Protein AF-A0A0U2Q3G3-F1 (afdb_monomer_lite)

Structure (mmCIF, N/CA/C/O backbone):
data_AF-A0A0U2Q3G3-F1
#
_entry.id   AF-A0A0U2Q3G3-F1
#
loop_
_atom_site.group_PDB
_atom_site.id
_atom_site.type_symbol
_atom_site.label_atom_id
_atom_site.label_alt_id
_atom_site.label_comp_id
_atom_site.label_asym_id
_atom_site.label_entity_id
_atom_site.label_seq_id
_atom_site.pdbx_PDB_ins_code
_atom_site.Cartn_x
_atom_site.Cartn_y
_atom_site.Cartn_z
_atom_site.occupancy
_atom_site.B_iso_or_equiv
_atom_site.auth_seq_id
_atom_site.auth_comp_id
_atom_site.auth_asym_id
_atom_site.auth_atom_id
_atom_site.pdbx_PDB_model_num
ATOM 1 N N . GLY A 1 1 ? 4.770 -22.170 -17.949 1.00 40.34 1 GLY A N 1
ATOM 2 C CA . GLY A 1 1 ? 4.323 -22.988 -16.812 1.00 40.34 1 GLY A CA 1
ATOM 3 C C . GLY A 1 1 ? 5.330 -22.862 -15.699 1.00 40.34 1 GLY A C 1
ATOM 4 O O . GLY A 1 1 ? 6.383 -23.469 -15.793 1.00 40.34 1 GLY A O 1
ATOM 5 N N . MET A 1 2 ? 5.034 -22.038 -14.699 1.00 31.66 2 MET A N 1
ATOM 6 C CA . MET A 1 2 ? 5.777 -21.981 -13.443 1.00 31.66 2 MET A CA 1
ATOM 7 C C . MET A 1 2 ? 4.810 -21.398 -12.413 1.00 31.66 2 MET A C 1
ATOM 9 O O . MET A 1 2 ? 4.450 -20.229 -12.481 1.00 31.66 2 MET A O 1
ATOM 13 N N . GLN A 1 3 ? 4.262 -22.274 -11.574 1.00 33.31 3 GLN A N 1
ATOM 14 C CA . GLN A 1 3 ? 3.357 -21.920 -10.487 1.00 33.31 3 GLN A CA 1
ATOM 15 C C . GLN A 1 3 ? 4.203 -21.512 -9.280 1.00 33.31 3 GLN A C 1
ATOM 17 O O . GLN A 1 3 ? 5.038 -22.292 -8.828 1.00 33.31 3 GLN A O 1
ATOM 22 N N . THR A 1 4 ? 3.962 -20.325 -8.737 1.00 38.44 4 THR A N 1
ATOM 23 C CA . THR A 1 4 ? 4.418 -19.913 -7.407 1.00 38.44 4 THR A CA 1
ATOM 24 C C . THR A 1 4 ? 3.212 -19.953 -6.458 1.00 38.44 4 THR A C 1
ATOM 26 O O . THR A 1 4 ? 2.265 -19.190 -6.636 1.00 38.44 4 THR A O 1
ATOM 29 N N . PRO A 1 5 ? 3.169 -20.853 -5.459 1.00 41.69 5 PRO A N 1
ATOM 30 C CA . PRO A 1 5 ? 2.089 -20.876 -4.481 1.00 41.69 5 PRO A CA 1
ATOM 31 C C . PRO A 1 5 ? 2.589 -20.316 -3.147 1.00 41.69 5 PRO A C 1
ATOM 33 O O . PRO A 1 5 ? 3.406 -20.950 -2.484 1.00 41.69 5 PRO A O 1
ATOM 36 N N . GLY A 1 6 ? 2.096 -19.154 -2.708 1.00 36.53 6 GLY A N 1
ATOM 37 C CA . GLY A 1 6 ? 2.544 -18.656 -1.405 1.00 36.53 6 GLY A CA 1
ATOM 38 C C . GLY A 1 6 ? 2.050 -17.296 -0.943 1.00 36.53 6 GLY A C 1
ATOM 39 O O . GLY A 1 6 ? 2.856 -16.540 -0.425 1.00 36.53 6 GLY A O 1
ATOM 40 N N . PHE A 1 7 ? 0.761 -16.973 -1.088 1.00 34.59 7 PHE A N 1
ATOM 41 C CA . PHE A 1 7 ? 0.204 -15.834 -0.330 1.00 34.59 7 PHE A CA 1
ATOM 42 C C . PHE A 1 7 ? -1.291 -15.937 0.025 1.00 34.59 7 PHE A C 1
ATOM 44 O O . PHE A 1 7 ? -1.774 -15.222 0.892 1.00 34.59 7 PHE A O 1
ATOM 51 N N . LEU A 1 8 ? -2.033 -16.893 -0.547 1.00 34.19 8 LEU A N 1
ATOM 52 C CA . LEU A 1 8 ? -3.492 -17.007 -0.370 1.00 34.19 8 LEU A CA 1
ATOM 53 C C . LEU A 1 8 ? -3.945 -18.239 0.437 1.00 34.19 8 LEU A C 1
ATOM 55 O O . LEU A 1 8 ? -5.005 -18.804 0.182 1.00 34.19 8 LEU A O 1
ATOM 59 N N . LYS A 1 9 ? -3.155 -18.689 1.423 1.00 34.06 9 LYS A N 1
ATOM 60 C CA . LYS A 1 9 ? -3.524 -19.838 2.283 1.00 34.06 9 LYS A CA 1
ATOM 61 C C . LYS A 1 9 ? -3.657 -19.544 3.776 1.00 34.06 9 LYS A C 1
ATOM 63 O O . LYS A 1 9 ? -3.873 -20.474 4.548 1.00 34.06 9 LYS A O 1
ATOM 68 N N . THR A 1 10 ? -3.656 -18.278 4.185 1.00 34.72 10 THR A N 1
ATOM 69 C CA . THR A 1 10 ? -3.741 -17.914 5.614 1.00 34.72 10 THR A CA 1
ATOM 70 C C . THR A 1 10 ? -5.020 -17.166 5.991 1.00 34.72 10 THR A C 1
ATOM 72 O O . THR A 1 10 ? -5.103 -16.596 7.068 1.00 34.72 10 THR A O 1
ATOM 75 N N . VAL A 1 11 ? -6.063 -17.224 5.154 1.00 36.69 11 VAL A N 1
ATOM 76 C CA . VAL A 1 11 ? -7.408 -16.703 5.480 1.00 36.69 11 VAL A CA 1
ATOM 77 C C . VAL A 1 11 ? -8.470 -17.756 5.138 1.00 36.69 11 VAL A C 1
ATOM 79 O O . VAL A 1 11 ? -9.397 -17.551 4.370 1.00 36.69 11 VAL A O 1
ATOM 82 N N . SER A 1 12 ? -8.299 -18.966 5.670 1.00 33.59 12 SER A N 1
ATOM 83 C CA . SER A 1 12 ? -9.311 -20.036 5.567 1.00 33.59 12 SER A CA 1
ATOM 84 C C . SER A 1 12 ? -9.371 -20.944 6.808 1.00 33.59 12 SER A C 1
ATOM 86 O O . SER A 1 12 ? -10.332 -21.685 6.996 1.00 33.59 12 SER A O 1
ATOM 88 N N . SER A 1 13 ? -8.414 -20.824 7.739 1.00 33.22 13 SER A N 1
ATOM 89 C CA . SER A 1 13 ? -8.340 -21.675 8.938 1.00 33.22 13 SER A CA 1
ATOM 90 C C . SER A 1 13 ? -8.748 -20.991 10.255 1.00 33.22 13 SER A C 1
ATOM 92 O O . SER A 1 13 ? -8.498 -21.539 11.324 1.00 33.22 13 SER A O 1
ATOM 94 N N . SER A 1 14 ? -9.402 -19.824 10.212 1.00 37.91 14 SER A N 1
ATOM 95 C CA . SER A 1 14 ? -9.849 -19.104 11.425 1.00 37.91 14 SER A CA 1
ATOM 96 C C . SER A 1 14 ? -11.371 -19.158 11.666 1.00 37.91 14 SER A C 1
ATOM 98 O O . SER A 1 14 ? -11.850 -18.899 12.763 1.00 37.91 14 SER A O 1
ATOM 100 N N . LYS A 1 15 ? -12.175 -19.623 10.698 1.00 37.84 15 LYS A N 1
ATOM 101 C CA . LYS A 1 15 ? -13.647 -19.697 10.847 1.00 37.84 15 LYS A CA 1
ATOM 102 C C . LYS A 1 15 ? -14.180 -21.006 11.452 1.00 37.84 15 LYS A C 1
ATOM 104 O O . LYS A 1 15 ? -15.381 -21.251 11.416 1.00 37.84 15 LYS A O 1
ATOM 109 N N . ARG A 1 16 ? -13.317 -21.866 12.014 1.00 34.81 16 ARG A N 1
ATOM 110 C CA . ARG A 1 16 ? -13.733 -23.174 12.572 1.00 34.81 16 ARG A CA 1
ATOM 111 C C . ARG A 1 16 ? -13.243 -23.480 13.992 1.00 34.81 16 ARG A C 1
ATOM 113 O O . ARG A 1 16 ? -13.483 -24.578 14.481 1.00 34.81 16 ARG A O 1
ATOM 120 N N . CYS A 1 17 ? -12.631 -22.510 14.675 1.00 34.44 17 CYS A N 1
ATOM 121 C CA . CYS A 1 17 ? -12.206 -22.640 16.075 1.00 34.44 17 CYS A CA 1
ATOM 122 C C . CYS A 1 17 ? -12.762 -21.509 16.959 1.00 34.44 17 CYS A C 1
ATOM 124 O O . CYS A 1 17 ? -12.068 -20.967 17.809 1.00 34.44 17 CYS A O 1
ATOM 126 N N . LEU A 1 18 ? -14.024 -21.126 16.745 1.00 34.03 18 LEU A N 1
ATOM 127 C CA . LEU A 1 18 ? -14.713 -20.136 17.584 1.00 34.03 18 LEU A CA 1
ATOM 128 C C . LEU A 1 18 ? -16.191 -20.490 17.817 1.00 34.03 18 LEU A C 1
ATOM 130 O O . LEU A 1 18 ? -17.071 -19.642 17.818 1.00 34.03 18 LEU A O 1
ATOM 134 N N . SER A 1 19 ? -16.467 -21.775 18.052 1.00 36.75 19 SER A N 1
ATOM 135 C CA . SER A 1 19 ? -17.759 -22.248 18.582 1.00 36.75 19 SER A CA 1
ATOM 136 C C . SER A 1 19 ? -17.622 -23.060 19.876 1.00 36.75 19 SER A C 1
ATOM 138 O O . SER A 1 19 ? -18.522 -23.806 20.253 1.00 36.75 19 SER A O 1
ATOM 140 N N . ARG A 1 20 ? -16.503 -22.915 20.603 1.00 37.19 20 ARG A N 1
ATOM 141 C CA . ARG A 1 20 ? -16.260 -23.649 21.860 1.00 37.19 20 ARG A CA 1
ATOM 142 C C . ARG A 1 20 ? -15.689 -22.821 23.009 1.00 37.19 20 ARG A C 1
ATOM 144 O O . ARG A 1 20 ? -15.071 -23.371 23.912 1.00 37.19 20 ARG A O 1
ATOM 151 N N . PHE A 1 21 ? -15.968 -21.521 23.031 1.00 33.38 21 PHE A N 1
ATOM 152 C CA . PHE A 1 21 ? -15.704 -20.681 24.202 1.00 33.38 21 PHE A CA 1
ATOM 153 C C . PHE A 1 21 ? -17.014 -20.280 24.887 1.00 33.38 21 PHE A C 1
ATOM 155 O O . PHE A 1 21 ? -17.389 -19.117 24.985 1.00 33.38 21 PHE A O 1
ATOM 162 N N . VAL A 1 22 ? -17.738 -21.298 25.352 1.00 37.88 22 VAL A N 1
ATOM 163 C CA . VAL A 1 22 ? -18.818 -21.135 26.323 1.00 37.88 22 VAL A CA 1
ATOM 164 C C . VAL A 1 22 ? -18.176 -21.146 27.711 1.00 37.88 22 VAL A C 1
ATOM 166 O O . VAL A 1 22 ? -17.668 -22.167 28.159 1.00 37.88 22 VAL A O 1
ATOM 169 N N . ARG A 1 23 ? -18.238 -19.981 28.364 1.00 39.97 23 ARG A N 1
ATOM 170 C CA . ARG A 1 23 ? -18.149 -19.749 29.816 1.00 39.97 23 ARG A CA 1
ATOM 171 C C . ARG A 1 23 ? -16.830 -20.108 30.512 1.00 39.97 23 ARG A C 1
ATOM 173 O O . ARG A 1 23 ? -16.719 -21.078 31.250 1.00 39.97 23 ARG A O 1
ATOM 180 N N . LYS A 1 24 ? -15.897 -19.153 30.479 1.00 41.50 24 LYS A N 1
ATOM 181 C CA . LYS A 1 24 ? -14.867 -18.957 31.521 1.00 41.50 24 LYS A CA 1
ATOM 182 C C . LYS A 1 24 ? -15.438 -18.230 32.763 1.00 41.50 24 LYS A C 1
ATOM 184 O O . LYS A 1 24 ? -14.741 -17.445 33.392 1.00 41.50 24 LYS A O 1
ATOM 189 N N . ALA A 1 25 ? -16.715 -18.468 33.079 1.00 42.06 25 ALA A N 1
ATOM 190 C CA . ALA A 1 25 ? -17.425 -17.877 34.218 1.00 42.06 25 ALA A CA 1
ATOM 191 C C . ALA A 1 25 ? -17.633 -18.868 35.384 1.00 42.06 25 ALA A C 1
ATOM 193 O O . ALA A 1 25 ? -17.932 -18.440 36.491 1.00 42.06 25 ALA A O 1
ATOM 194 N N . ASP A 1 26 ? -17.379 -20.167 35.193 1.00 52.47 26 ASP A N 1
ATOM 195 C CA . ASP A 1 26 ? -17.755 -21.194 36.181 1.00 52.47 26 ASP A CA 1
ATOM 196 C C . ASP A 1 26 ? -16.599 -21.725 37.055 1.00 52.47 26 ASP A C 1
ATOM 198 O O . ASP A 1 26 ? -16.801 -22.623 37.868 1.00 52.47 26 ASP A O 1
ATOM 202 N N . LEU A 1 27 ? -15.384 -21.165 36.965 1.00 43.16 27 LEU A N 1
ATOM 203 C CA . LEU A 1 27 ? -14.246 -21.626 37.787 1.00 43.16 27 LEU A CA 1
ATOM 204 C C . LEU A 1 27 ? -14.015 -20.791 39.061 1.00 43.16 27 LEU A C 1
ATOM 206 O O . LEU A 1 27 ? -13.421 -21.277 40.019 1.00 43.16 27 LEU A O 1
ATOM 210 N N . ILE A 1 28 ? -14.538 -19.563 39.119 1.00 42.31 28 ILE A N 1
ATOM 211 C CA . ILE A 1 28 ? -14.466 -18.713 40.323 1.00 42.31 28 ILE A CA 1
ATOM 212 C C . ILE A 1 28 ? -15.633 -19.030 41.276 1.00 42.31 28 ILE A C 1
ATOM 214 O O . ILE A 1 28 ? -15.451 -19.057 42.492 1.00 42.31 28 ILE A O 1
ATOM 218 N N . GLN A 1 29 ? -16.798 -19.409 40.740 1.00 43.19 29 GLN A N 1
ATOM 219 C CA . GLN A 1 29 ? -17.971 -19.787 41.539 1.00 43.19 29 GLN A CA 1
ATOM 220 C C . GLN A 1 29 ? -17.860 -21.187 42.175 1.00 43.19 29 GLN A C 1
ATOM 222 O O . GLN A 1 29 ? -18.446 -21.433 43.228 1.00 43.19 29 GLN A O 1
ATOM 227 N N . PHE A 1 30 ? -17.046 -22.084 41.609 1.00 43.88 30 PHE A N 1
ATOM 228 C CA . PHE A 1 30 ? -16.802 -23.417 42.174 1.00 43.88 30 PHE A CA 1
ATOM 229 C C . PHE A 1 30 ? -15.804 -23.398 43.351 1.00 43.88 30 PHE A C 1
ATOM 231 O O . PHE A 1 30 ? -15.949 -24.165 44.303 1.00 43.88 30 PHE A O 1
ATOM 238 N N . LEU A 1 31 ? -14.839 -22.471 43.358 1.00 41.31 31 LEU A N 1
ATOM 239 C CA . LEU A 1 31 ? -13.843 -22.359 44.436 1.00 41.31 31 LEU A CA 1
ATOM 240 C C . LEU A 1 31 ? -14.365 -21.630 45.687 1.00 41.31 31 LEU A C 1
ATOM 242 O O . LEU A 1 31 ? -13.893 -21.903 46.789 1.00 41.31 31 LEU A O 1
ATOM 246 N N . GLN A 1 32 ? -15.397 -20.789 45.562 1.00 43.28 32 GLN A N 1
ATOM 247 C CA . GLN A 1 32 ? -16.074 -20.190 46.722 1.00 43.28 32 GLN A CA 1
ATOM 248 C C . GLN A 1 32 ? -16.952 -21.186 47.497 1.00 43.28 32 GLN A C 1
ATOM 250 O O . GLN A 1 32 ? -17.163 -21.003 48.695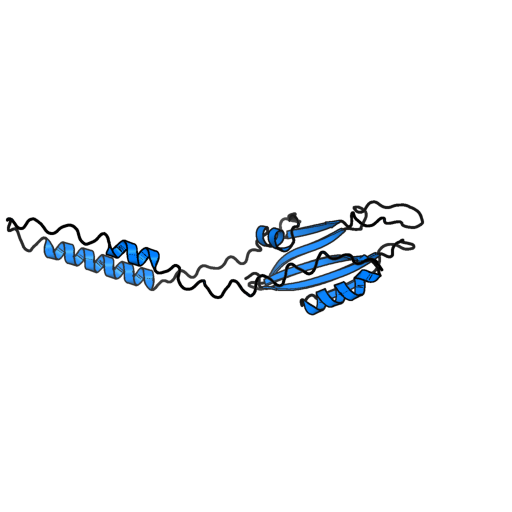 1.00 43.28 32 GLN A O 1
ATOM 255 N N . HIS A 1 33 ? -17.415 -22.271 46.866 1.00 39.00 33 HIS A N 1
ATOM 256 C CA . HIS A 1 33 ? -18.281 -23.250 47.530 1.00 39.00 33 HIS A CA 1
ATOM 257 C C . HIS A 1 33 ? -17.522 -24.345 48.299 1.00 39.00 33 HIS A C 1
ATOM 259 O O . HIS A 1 33 ? -18.072 -24.933 49.232 1.00 39.00 33 HIS A O 1
ATOM 265 N N . VAL A 1 34 ? -16.248 -24.583 47.972 1.00 43.41 34 VAL A N 1
ATOM 266 C CA . VAL A 1 34 ? -15.427 -25.639 48.595 1.00 43.41 34 VAL A CA 1
ATOM 267 C C . VAL A 1 34 ? -14.766 -25.183 49.908 1.00 43.41 34 VAL A C 1
ATOM 269 O O . VAL A 1 34 ? -14.483 -26.017 50.763 1.00 43.41 34 VAL A O 1
ATOM 272 N N . PHE A 1 35 ? -14.615 -23.875 50.156 1.00 37.19 35 PHE A N 1
ATOM 273 C CA . PHE A 1 35 ? -13.919 -23.363 51.353 1.00 37.19 35 PHE A CA 1
ATOM 274 C C . PHE A 1 35 ? -14.822 -22.972 52.543 1.00 37.19 35 PHE A C 1
ATOM 276 O O . PHE A 1 35 ? -14.330 -22.479 53.555 1.00 37.19 35 PHE A O 1
ATOM 283 N N . GLN A 1 36 ? -16.138 -23.208 52.471 1.00 38.88 36 GLN A N 1
ATOM 284 C CA . GLN A 1 36 ? -17.098 -22.777 53.507 1.00 38.88 36 GLN A CA 1
ATOM 285 C C . GLN A 1 36 ? -17.686 -23.901 54.382 1.00 38.88 36 GLN A C 1
ATOM 287 O O . GLN A 1 36 ? -18.666 -23.681 55.094 1.00 38.88 36 GLN A O 1
ATOM 292 N N . ARG A 1 37 ? -17.105 -25.109 54.381 1.00 41.28 37 ARG A N 1
ATOM 293 C CA . ARG A 1 37 ? -17.660 -26.269 55.115 1.00 41.28 37 ARG A CA 1
ATOM 294 C C . ARG A 1 37 ? -16.783 -26.891 56.205 1.00 41.28 37 ARG A C 1
ATOM 296 O O . ARG A 1 37 ? -17.044 -28.016 56.615 1.00 41.28 37 ARG A O 1
ATOM 303 N N . SER A 1 38 ? -15.836 -26.156 56.776 1.00 43.47 38 SER A N 1
ATOM 304 C CA . SER A 1 38 ? -15.048 -26.650 57.915 1.00 43.47 38 SER A CA 1
ATOM 305 C C . SER A 1 38 ? -14.958 -25.629 59.046 1.00 43.47 38 SER A C 1
ATOM 307 O O . SER A 1 38 ? -13.950 -24.950 59.191 1.00 43.47 38 SER A O 1
ATOM 309 N N . ALA A 1 39 ? -16.023 -25.534 59.847 1.00 39.19 39 ALA A N 1
ATOM 310 C CA . ALA A 1 39 ? -15.962 -25.111 61.253 1.00 39.19 39 ALA A CA 1
ATOM 311 C C . ALA A 1 39 ? -17.326 -25.335 61.939 1.00 39.19 39 ALA A C 1
ATOM 313 O O . ALA A 1 39 ? -18.054 -24.399 62.260 1.00 39.19 39 A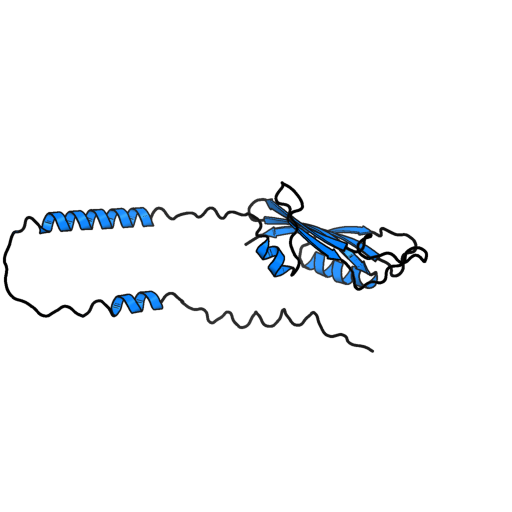LA A O 1
ATOM 314 N N . ARG A 1 40 ? -17.697 -26.600 62.164 1.00 40.50 40 ARG A N 1
ATOM 315 C CA . ARG A 1 40 ? -18.672 -26.974 63.201 1.00 40.50 40 ARG A CA 1
ATOM 316 C C . ARG A 1 40 ? -18.072 -28.076 64.056 1.00 40.50 40 ARG A C 1
ATOM 318 O O . ARG A 1 40 ? -18.258 -29.248 63.763 1.00 40.50 40 ARG A O 1
ATOM 325 N N . ALA A 1 41 ? -17.367 -27.671 65.101 1.00 34.59 41 ALA A N 1
ATOM 326 C CA . ALA A 1 41 ? -17.172 -28.460 66.310 1.00 34.59 41 ALA A CA 1
ATOM 327 C C . ALA A 1 41 ? -16.611 -27.541 67.400 1.00 34.59 41 ALA A C 1
ATOM 329 O O . ALA A 1 41 ? -15.402 -27.440 67.538 1.00 34.59 41 ALA A O 1
ATOM 330 N N . LEU A 1 42 ? -17.488 -26.825 68.110 1.00 33.38 42 LEU A N 1
ATOM 331 C CA . LEU A 1 42 ? -17.441 -26.703 69.573 1.00 33.38 42 LEU A CA 1
ATOM 332 C C . LEU A 1 42 ? -18.634 -25.858 70.037 1.00 33.38 42 LEU A C 1
ATOM 334 O O . LEU A 1 42 ? -18.609 -24.631 70.035 1.00 33.38 42 LEU A O 1
ATOM 338 N N . VAL A 1 43 ? -19.711 -26.537 70.420 1.00 42.78 43 VAL A N 1
ATOM 339 C CA . VAL A 1 43 ? -20.687 -25.970 71.348 1.00 42.78 43 VAL A CA 1
ATOM 340 C C . VAL A 1 43 ? -20.084 -26.162 72.730 1.00 42.78 43 VAL A C 1
ATOM 342 O O . VAL A 1 43 ? -20.023 -27.290 73.197 1.00 42.78 43 VAL A O 1
ATOM 345 N N . HIS A 1 44 ? -19.632 -25.086 73.366 1.00 36.47 44 HIS A N 1
ATOM 346 C CA . HIS A 1 44 ? -19.634 -24.973 74.822 1.00 36.47 44 HIS A CA 1
ATOM 347 C C . HIS A 1 44 ? -19.550 -23.497 75.218 1.00 36.47 44 HIS A C 1
ATOM 349 O O . HIS A 1 44 ? -18.604 -22.814 74.853 1.00 36.47 44 HIS A O 1
ATOM 355 N N . LEU A 1 45 ? -20.585 -23.064 75.949 1.00 45.91 45 LEU A N 1
ATOM 356 C CA . LEU A 1 45 ? -20.671 -21.909 76.848 1.00 45.91 45 LEU A CA 1
ATOM 357 C C . LEU A 1 45 ? -20.006 -20.587 76.421 1.00 45.91 45 LEU A C 1
ATOM 359 O O . LEU A 1 45 ? -18.792 -20.469 76.392 1.00 45.91 45 LEU A O 1
ATOM 363 N N . VAL A 1 46 ? -20.825 -19.538 76.307 1.00 40.66 46 VAL A N 1
ATOM 364 C CA . VAL A 1 46 ? -20.798 -18.356 77.196 1.00 40.66 46 VAL A CA 1
ATOM 365 C C . VAL A 1 46 ? -21.916 -17.407 76.729 1.00 40.66 46 VAL A C 1
ATOM 367 O O . VAL A 1 46 ? -21.930 -16.922 75.601 1.00 40.66 46 VAL A O 1
ATOM 370 N N . ARG A 1 47 ? -22.909 -17.194 77.603 1.00 49.53 47 ARG A N 1
ATOM 371 C CA . ARG A 1 47 ? -23.839 -16.046 77.563 1.00 49.53 47 ARG A CA 1
ATOM 372 C C . ARG A 1 47 ? -23.027 -14.761 77.398 1.00 49.53 47 ARG A C 1
ATOM 374 O O . ARG A 1 47 ? -22.019 -14.688 78.077 1.00 49.53 47 ARG A O 1
ATOM 381 N N . LEU A 1 48 ? -23.502 -13.757 76.646 1.00 43.06 48 LEU A N 1
ATOM 382 C CA . LEU A 1 48 ? -23.413 -12.320 76.993 1.00 43.06 48 LEU A CA 1
ATOM 383 C C . LEU A 1 48 ? -24.090 -11.422 75.918 1.00 43.06 48 LEU A C 1
ATOM 385 O O . LEU A 1 48 ? -23.718 -11.436 74.752 1.00 43.06 48 LEU A O 1
ATOM 389 N N . THR A 1 49 ? -25.105 -10.692 76.401 1.00 43.12 49 THR A N 1
ATOM 390 C CA . THR A 1 49 ? -25.706 -9.384 76.028 1.00 43.12 49 THR A CA 1
ATOM 391 C C . THR A 1 49 ? -26.217 -9.038 74.596 1.00 43.12 49 THR A C 1
ATOM 393 O O . THR A 1 49 ? -25.512 -9.197 73.603 1.00 43.12 49 THR A O 1
ATOM 396 N N . PRO A 1 50 ? -27.438 -8.449 74.479 1.00 52.50 50 PRO A N 1
ATOM 397 C CA . PRO A 1 50 ? -28.082 -8.071 73.204 1.00 52.50 50 PRO A CA 1
ATOM 398 C C . PRO A 1 50 ? -27.543 -6.787 72.528 1.00 52.50 50 PRO A C 1
ATOM 400 O O . PRO A 1 50 ? -27.841 -6.544 71.360 1.00 52.50 50 PRO A O 1
ATOM 403 N N . GLU A 1 51 ? -26.712 -5.989 73.202 1.00 51.09 51 GLU A N 1
ATOM 404 C CA . GLU A 1 51 ? -26.171 -4.706 72.699 1.00 51.09 51 GLU A CA 1
ATOM 405 C C . GLU A 1 51 ? -25.218 -4.860 71.488 1.00 51.09 51 GLU A C 1
ATOM 407 O O . GLU A 1 51 ? -25.169 -4.016 70.594 1.00 51.09 51 GLU A O 1
ATOM 412 N N . ILE A 1 52 ? -24.486 -5.976 71.393 1.00 54.78 52 ILE A N 1
ATOM 413 C CA . ILE A 1 52 ? -23.468 -6.201 70.344 1.00 54.78 52 ILE A CA 1
ATOM 414 C C . ILE A 1 52 ? -24.110 -6.592 68.996 1.00 54.78 52 ILE A C 1
ATOM 416 O O . ILE A 1 52 ? -23.515 -6.406 67.928 1.00 54.78 52 ILE A O 1
ATOM 420 N N . PHE A 1 53 ? -25.336 -7.125 69.021 1.00 53.84 53 PHE A N 1
ATOM 421 C CA . PHE A 1 53 ? -26.034 -7.618 67.830 1.00 53.84 53 PHE A CA 1
ATOM 422 C C . PHE A 1 53 ? -26.553 -6.469 66.948 1.00 53.84 53 PHE A C 1
ATOM 424 O O . PHE A 1 53 ? -26.404 -6.515 65.726 1.00 53.84 53 PHE A O 1
ATOM 431 N N . MET A 1 54 ? -27.061 -5.397 67.565 1.00 57.97 54 MET A N 1
ATOM 432 C CA . MET A 1 54 ? -27.562 -4.196 66.880 1.00 57.97 54 MET A CA 1
ATOM 433 C C . MET A 1 54 ? -26.465 -3.458 66.093 1.00 57.97 54 MET A C 1
ATOM 435 O O . MET A 1 54 ? -26.652 -3.149 64.918 1.00 57.97 54 MET A O 1
ATOM 439 N N . LEU A 1 55 ? -25.283 -3.246 66.685 1.00 56.38 55 LEU A N 1
ATOM 440 C CA . LEU A 1 55 ? -24.156 -2.580 66.011 1.00 56.38 55 LEU A CA 1
ATOM 441 C C . LEU A 1 55 ? -23.615 -3.380 64.818 1.00 56.38 55 LEU A C 1
ATOM 443 O O . LEU A 1 55 ? -23.231 -2.801 63.800 1.00 56.38 55 LEU A O 1
ATOM 447 N N . LYS A 1 56 ? -23.605 -4.716 64.907 1.00 50.34 56 LYS A N 1
ATOM 448 C CA . LYS A 1 56 ? -23.227 -5.574 63.775 1.00 50.34 56 LYS A CA 1
ATOM 449 C C . LYS A 1 56 ? -24.279 -5.539 62.669 1.00 50.34 56 LYS A C 1
ATOM 451 O O . LYS A 1 56 ? -23.890 -5.436 61.508 1.00 50.34 56 LYS A O 1
ATOM 456 N N . ALA A 1 57 ? -25.568 -5.572 63.004 1.00 59.66 57 ALA A N 1
ATOM 457 C CA . ALA A 1 57 ? -26.654 -5.485 62.028 1.00 59.66 57 ALA A CA 1
ATOM 458 C C . ALA A 1 57 ? -26.663 -4.134 61.287 1.00 59.66 57 ALA A C 1
ATOM 460 O O . ALA A 1 57 ? -26.767 -4.109 60.061 1.00 59.66 57 ALA A O 1
ATOM 461 N N . LEU A 1 58 ? -26.431 -3.024 61.999 1.00 59.09 58 LEU A N 1
ATOM 462 C CA . LEU A 1 58 ? -26.333 -1.682 61.414 1.00 59.09 58 LEU A CA 1
ATOM 463 C C . LEU A 1 58 ? -25.127 -1.552 60.464 1.00 59.09 58 LEU A C 1
ATOM 465 O O . LEU A 1 58 ? -25.245 -0.995 59.373 1.00 59.09 58 LEU A O 1
ATOM 469 N N . ARG A 1 59 ? -23.978 -2.140 60.831 1.00 60.84 59 ARG A N 1
ATOM 470 C CA . ARG A 1 59 ? -22.757 -2.131 60.005 1.00 60.84 59 ARG A CA 1
ATOM 471 C C . ARG A 1 59 ? -22.890 -2.978 58.735 1.00 60.84 59 ARG A C 1
ATOM 473 O O . ARG A 1 59 ? -22.347 -2.601 57.701 1.00 60.84 59 ARG A O 1
ATOM 480 N N . HIS A 1 60 ? -23.627 -4.089 58.795 1.00 60.03 60 HIS A N 1
ATOM 481 C CA . HIS A 1 60 ? -23.928 -4.908 57.616 1.00 60.03 60 HIS A CA 1
ATOM 482 C C . HIS A 1 60 ? -24.963 -4.234 56.712 1.00 60.03 60 HIS A C 1
ATOM 484 O O . HIS A 1 60 ? -24.785 -4.228 55.498 1.00 60.03 60 HIS A O 1
ATOM 490 N N . SER A 1 61 ? -25.993 -3.602 57.284 1.00 62.94 61 SER A N 1
ATOM 491 C CA . SER A 1 61 ? -26.997 -2.869 56.506 1.00 62.94 61 SER A CA 1
ATOM 492 C C . SER A 1 61 ? -26.385 -1.687 55.751 1.00 62.94 61 SER A C 1
ATOM 494 O O . SER A 1 61 ? -26.709 -1.484 54.587 1.00 62.94 61 SER A O 1
ATOM 496 N N . LEU A 1 62 ? -25.466 -0.939 56.373 1.00 65.94 62 LEU A N 1
ATOM 497 C CA . LEU A 1 62 ? -24.763 0.163 55.711 1.00 65.94 62 LEU A CA 1
ATOM 498 C C . LEU A 1 62 ? -23.850 -0.340 54.578 1.00 65.94 62 LEU A C 1
ATOM 500 O O . LEU A 1 62 ? -23.823 0.247 53.499 1.00 65.94 62 LEU A O 1
ATOM 504 N N . ALA A 1 63 ? -23.143 -1.452 54.798 1.00 64.81 63 ALA A N 1
ATOM 505 C CA . ALA A 1 63 ? -22.263 -2.050 53.795 1.00 64.81 63 ALA A CA 1
ATOM 506 C C . ALA A 1 63 ? -23.030 -2.577 52.567 1.00 64.81 63 ALA A C 1
ATOM 508 O O . ALA A 1 63 ? -22.576 -2.396 51.437 1.00 64.81 63 ALA A O 1
ATOM 509 N N . VAL A 1 64 ? -24.207 -3.179 52.771 1.00 67.19 64 VAL A N 1
ATOM 510 C CA . VAL A 1 64 ? -25.075 -3.653 51.680 1.00 67.19 64 VAL A CA 1
ATOM 511 C C . VAL A 1 64 ? -25.623 -2.479 50.865 1.00 67.19 64 VAL A C 1
ATOM 513 O O . VAL A 1 64 ? -25.579 -2.521 49.638 1.00 67.19 64 VAL A O 1
ATOM 516 N N . SER A 1 65 ? -26.057 -1.398 51.519 1.00 64.50 65 SER A N 1
ATOM 517 C CA . SER A 1 65 ? -26.544 -0.200 50.823 1.00 64.50 65 SER A CA 1
ATOM 518 C C . SER A 1 65 ? -25.458 0.472 49.973 1.00 64.50 65 SER A C 1
ATOM 520 O O . SER A 1 65 ? -25.729 0.871 48.843 1.00 64.50 65 SER A O 1
ATOM 522 N N . ILE A 1 66 ? -24.215 0.545 50.464 1.00 67.25 66 ILE A N 1
ATOM 523 C CA . ILE A 1 66 ? -23.077 1.097 49.705 1.00 67.25 66 ILE A CA 1
ATOM 524 C C . ILE A 1 66 ? -22.757 0.231 48.474 1.00 67.25 66 ILE A C 1
ATOM 526 O O . ILE A 1 66 ? -22.507 0.766 47.394 1.00 67.25 66 ILE A O 1
ATOM 530 N N . ALA A 1 67 ? -22.814 -1.098 48.604 1.00 65.12 67 ALA A N 1
ATOM 531 C CA . ALA A 1 67 ? -22.570 -2.011 47.487 1.00 65.12 67 ALA A CA 1
ATOM 532 C C . ALA A 1 67 ? -23.634 -1.893 46.378 1.00 65.12 67 ALA A C 1
ATOM 534 O O . ALA A 1 67 ? -23.297 -1.956 45.197 1.00 65.12 67 ALA A O 1
ATOM 535 N N . ILE A 1 68 ? -24.903 -1.668 46.740 1.00 64.75 68 ILE A N 1
ATOM 536 C CA . ILE A 1 68 ? -26.001 -1.477 45.778 1.00 64.75 68 ILE A CA 1
ATOM 537 C C . ILE A 1 68 ? -25.835 -0.159 45.006 1.00 64.75 68 ILE A C 1
ATOM 539 O O . ILE A 1 68 ? -26.006 -0.140 43.788 1.00 64.75 68 ILE A O 1
ATOM 543 N N . VAL A 1 69 ? -25.432 0.924 45.679 1.00 65.50 69 VAL A N 1
ATOM 544 C CA . VAL A 1 69 ? -25.168 2.218 45.022 1.00 65.50 69 VAL A CA 1
ATOM 545 C C . VAL A 1 69 ? -23.983 2.114 44.053 1.00 65.50 69 VAL A C 1
ATOM 547 O O . VAL A 1 69 ? -24.077 2.588 42.926 1.00 65.50 69 VAL A O 1
ATOM 550 N N . MET A 1 70 ? -22.909 1.413 44.426 1.00 61.66 70 MET A N 1
ATOM 551 C CA . MET A 1 70 ? -21.741 1.195 43.554 1.00 61.66 70 MET A CA 1
ATOM 552 C C . MET A 1 70 ? -22.058 0.352 42.306 1.00 61.66 70 MET A C 1
ATOM 554 O O . MET A 1 70 ? -21.395 0.500 41.287 1.00 61.66 70 MET A O 1
ATOM 558 N N . CYS A 1 71 ? -23.073 -0.514 42.363 1.00 57.91 71 CYS A N 1
ATOM 559 C CA . CYS A 1 71 ? -23.513 -1.315 41.216 1.00 57.91 71 CYS A CA 1
ATOM 560 C C . CYS A 1 71 ? -24.436 -0.529 40.263 1.00 57.91 71 CYS A C 1
ATOM 562 O O . CYS A 1 71 ? -24.467 -0.808 39.068 1.00 57.91 71 CYS A O 1
ATOM 564 N N . ALA A 1 72 ? -25.170 0.465 40.780 1.00 59.28 72 ALA A N 1
ATOM 565 C CA . ALA A 1 72 ? -26.068 1.314 39.992 1.00 59.28 72 ALA A CA 1
ATOM 566 C C . ALA A 1 72 ? -25.329 2.412 39.205 1.00 59.28 72 ALA A C 1
ATOM 568 O O . ALA A 1 72 ? -25.797 2.836 38.150 1.00 59.28 72 ALA A O 1
ATOM 569 N N . PHE A 1 73 ? -24.154 2.838 39.675 1.00 59.00 73 PHE A N 1
ATOM 570 C CA . PHE A 1 73 ? -23.245 3.698 38.918 1.00 59.00 73 PHE A CA 1
ATOM 571 C C . PHE A 1 73 ? -22.299 2.835 38.082 1.00 59.00 73 PHE A C 1
ATOM 573 O O . PHE A 1 73 ? -21.116 2.689 38.387 1.00 59.00 73 PHE A O 1
ATOM 580 N N . GLY A 1 74 ? -22.839 2.230 37.022 1.00 55.88 74 GLY A N 1
ATOM 581 C CA . GLY A 1 74 ? -22.027 1.573 36.007 1.00 55.88 74 GLY A CA 1
ATOM 582 C C . GLY A 1 74 ? -20.966 2.543 35.486 1.00 55.88 74 GLY A C 1
ATOM 583 O O . GLY A 1 74 ? -21.293 3.602 34.952 1.00 55.88 74 GLY A O 1
ATOM 584 N N . PHE A 1 75 ? -19.692 2.191 35.660 1.00 52.81 75 PHE A N 1
ATOM 585 C CA . PHE A 1 75 ? -18.581 2.870 35.004 1.00 52.81 75 PHE A CA 1
ATOM 586 C C . PHE A 1 75 ? -18.799 2.773 33.488 1.00 52.81 75 PHE A C 1
ATOM 588 O O . PHE A 1 75 ? -18.535 1.734 32.888 1.00 52.81 75 PHE A O 1
ATOM 595 N N . SER A 1 76 ? -19.279 3.845 32.853 1.00 51.56 76 SER A N 1
ATOM 596 C CA . SER A 1 76 ? -19.047 4.020 31.421 1.00 51.56 76 SER A CA 1
ATOM 597 C C . SER A 1 76 ? -17.556 4.273 31.258 1.00 51.56 76 SER A C 1
ATOM 599 O O . SER A 1 76 ? -17.073 5.369 31.540 1.00 51.56 76 SER A O 1
ATOM 601 N N . SER A 1 77 ? -16.805 3.250 30.856 1.00 56.12 77 SER A N 1
ATOM 602 C CA . SER A 1 77 ? -15.466 3.473 30.329 1.00 56.12 77 SER A CA 1
ATOM 603 C C . SER A 1 77 ? -15.628 4.304 29.062 1.00 56.12 77 SER A C 1
ATOM 605 O O . SER A 1 77 ? -16.147 3.806 28.064 1.00 56.12 77 SER A O 1
ATOM 607 N N . ALA A 1 78 ? -15.224 5.573 29.103 1.00 52.59 78 ALA A N 1
ATOM 608 C CA . ALA A 1 78 ? -14.958 6.312 27.882 1.00 52.59 78 ALA A CA 1
ATOM 609 C C . ALA A 1 78 ? -13.885 5.516 27.130 1.00 52.59 78 ALA A C 1
ATOM 611 O O . ALA A 1 78 ? -12.748 5.429 27.591 1.00 52.59 78 ALA A O 1
ATOM 612 N N . GLN A 1 79 ? -14.276 4.838 26.051 1.00 52.28 79 GLN A N 1
ATOM 613 C CA . GLN A 1 79 ? -13.332 4.147 25.189 1.00 52.28 79 GLN A CA 1
ATOM 614 C C . GLN A 1 79 ? -12.459 5.240 24.569 1.00 52.28 79 GLN A C 1
ATOM 616 O O . GLN A 1 79 ? -12.957 6.109 23.849 1.00 52.28 79 GLN A O 1
ATOM 621 N N . ASP A 1 80 ? -11.182 5.280 24.943 1.00 55.75 80 ASP A N 1
ATOM 622 C CA . ASP A 1 80 ? -10.235 6.162 24.280 1.00 55.75 80 ASP A CA 1
ATOM 623 C C . ASP A 1 80 ? -10.064 5.638 22.854 1.00 55.75 80 ASP A C 1
ATOM 625 O O . ASP A 1 80 ? -9.371 4.653 22.623 1.00 55.75 80 ASP A O 1
ATOM 629 N N . ASN A 1 81 ? -10.761 6.264 21.904 1.00 61.28 81 ASN A N 1
ATOM 630 C CA . ASN A 1 81 ? -10.629 6.002 20.470 1.00 61.28 81 ASN A CA 1
ATOM 631 C C . ASN A 1 81 ? -9.306 6.592 19.957 1.00 61.28 81 ASN A C 1
ATOM 633 O O . ASN A 1 81 ? -9.299 7.459 19.073 1.00 61.28 81 ASN A O 1
ATOM 637 N N . SER A 1 82 ? -8.195 6.254 20.600 1.00 70.81 82 SER A N 1
ATOM 638 C CA . SER A 1 82 ? -6.859 6.520 20.095 1.00 70.81 82 SER A CA 1
ATOM 639 C C . SER A 1 82 ? -6.455 5.356 19.191 1.00 70.81 82 SER A C 1
ATOM 641 O O . SER A 1 82 ? -6.784 4.201 19.451 1.00 70.81 82 SER A O 1
ATOM 643 N N . LEU A 1 83 ? -5.812 5.662 18.062 1.00 84.38 83 LEU A N 1
ATOM 644 C CA . LEU A 1 83 ? -5.300 4.617 17.179 1.00 84.38 83 LEU A CA 1
ATOM 645 C C . LEU A 1 83 ? -4.184 3.864 17.895 1.00 84.38 83 LEU A C 1
ATOM 647 O O . LEU A 1 83 ? -3.232 4.490 18.360 1.00 84.38 83 LEU A O 1
ATOM 651 N N . ASP A 1 84 ? -4.293 2.538 17.937 1.00 87.25 84 ASP A N 1
ATOM 652 C CA . ASP A 1 84 ? -3.278 1.666 18.516 1.00 87.25 84 ASP A CA 1
ATOM 653 C C . ASP A 1 84 ? -2.171 1.365 17.481 1.00 87.25 84 ASP A C 1
ATOM 655 O O . ASP A 1 84 ? -2.414 0.655 16.496 1.00 87.25 84 ASP A O 1
ATOM 659 N N . PRO A 1 85 ? -0.933 1.855 17.685 1.00 88.62 85 PRO A N 1
ATOM 660 C CA . PRO A 1 85 ? 0.179 1.568 16.786 1.00 88.62 85 PRO A CA 1
ATOM 661 C C . PRO A 1 85 ? 0.531 0.080 16.762 1.00 88.62 85 PRO A C 1
ATOM 663 O O . PRO A 1 85 ? 0.922 -0.429 15.715 1.00 88.62 85 PRO A O 1
ATOM 666 N N . GLN A 1 86 ? 0.383 -0.631 17.886 1.00 90.50 86 GLN A N 1
ATOM 667 C CA . GLN A 1 86 ? 0.684 -2.060 17.960 1.00 90.50 86 GLN A CA 1
ATOM 668 C C . GLN A 1 86 ? -0.299 -2.876 17.120 1.00 90.50 86 GLN A C 1
ATOM 670 O O . GLN A 1 86 ? 0.108 -3.838 16.465 1.00 90.50 86 GLN A O 1
ATOM 675 N N . LEU A 1 87 ? -1.572 -2.474 17.079 1.00 89.12 87 LEU A N 1
ATOM 676 C CA . LEU A 1 87 ? -2.555 -3.089 16.192 1.00 89.12 87 LEU A CA 1
ATOM 677 C C . LEU A 1 87 ? -2.149 -2.912 14.723 1.00 89.12 87 LEU A C 1
ATOM 679 O O . LEU A 1 87 ? -2.119 -3.900 13.986 1.00 89.12 87 LEU A O 1
ATOM 683 N N . ILE A 1 88 ? -1.760 -1.696 14.320 1.00 89.62 88 ILE A N 1
ATOM 684 C CA . ILE A 1 88 ? -1.288 -1.407 12.955 1.00 89.62 88 ILE A CA 1
ATOM 685 C C . ILE A 1 88 ? -0.084 -2.290 12.606 1.00 89.62 88 ILE A C 1
ATOM 687 O O . ILE A 1 88 ? -0.080 -2.932 11.553 1.00 89.62 88 ILE A O 1
ATOM 691 N N . GLU A 1 89 ? 0.912 -2.382 13.490 1.00 92.88 89 GLU A N 1
ATOM 692 C CA . GLU A 1 89 ? 2.082 -3.244 13.280 1.00 92.88 89 GLU A CA 1
ATOM 693 C C . GLU A 1 89 ? 1.690 -4.726 13.178 1.00 92.88 89 GLU A C 1
ATOM 695 O O . GLU A 1 89 ? 2.207 -5.440 12.321 1.00 92.88 89 GLU A O 1
ATOM 700 N N . SER A 1 90 ? 0.749 -5.193 14.004 1.00 92.19 90 SER A N 1
ATOM 701 C CA . SER A 1 90 ? 0.322 -6.597 14.020 1.00 92.19 90 SER A CA 1
ATOM 702 C C . SER A 1 90 ? -0.434 -7.019 12.756 1.00 92.19 90 SER A C 1
ATOM 704 O O . SER A 1 90 ? -0.228 -8.127 12.262 1.00 92.19 90 SER A O 1
ATOM 706 N N . VAL A 1 91 ? -1.284 -6.139 12.214 1.00 89.31 91 VAL A N 1
ATOM 707 C CA . VAL A 1 91 ? -2.094 -6.421 11.020 1.00 89.31 91 VAL A CA 1
ATOM 708 C C . VAL A 1 91 ? -1.252 -6.301 9.753 1.00 89.31 91 VAL A C 1
ATOM 710 O O . VAL A 1 91 ? -1.405 -7.097 8.829 1.00 89.31 91 VAL A O 1
ATOM 713 N N . THR A 1 92 ? -0.349 -5.320 9.704 1.00 89.06 92 THR A N 1
ATOM 714 C CA . THR A 1 92 ? 0.429 -5.017 8.493 1.00 89.06 92 THR A CA 1
ATOM 715 C C . THR A 1 92 ? 1.781 -5.726 8.452 1.00 89.06 92 THR A C 1
ATOM 717 O O . THR A 1 92 ? 2.361 -5.883 7.378 1.00 89.06 92 THR A O 1
ATOM 720 N N . GLY A 1 93 ? 2.303 -6.151 9.606 1.00 92.88 93 GLY A N 1
ATOM 721 C CA . GLY A 1 93 ? 3.657 -6.686 9.751 1.00 92.88 93 GLY A CA 1
ATOM 722 C C . GLY A 1 93 ? 4.760 -5.644 9.528 1.00 92.88 93 GLY A C 1
ATOM 723 O O . GLY A 1 93 ? 5.931 -6.012 9.413 1.00 92.88 93 GLY A O 1
ATOM 724 N N . LEU A 1 94 ? 4.410 -4.357 9.429 1.00 92.44 94 LEU A N 1
ATOM 725 C CA . LEU A 1 94 ? 5.334 -3.258 9.167 1.00 92.44 94 LEU A CA 1
ATOM 726 C C . LEU A 1 94 ? 5.479 -2.386 10.403 1.00 92.44 94 LEU A C 1
ATOM 728 O O . LEU A 1 94 ? 4.499 -2.070 11.066 1.00 92.44 94 LEU A O 1
ATOM 732 N N . LYS A 1 95 ? 6.713 -1.960 10.676 1.00 93.75 95 LYS A N 1
ATOM 733 C CA . LYS A 1 95 ? 7.009 -1.067 11.793 1.00 93.75 95 LYS A CA 1
ATOM 734 C C . LYS A 1 95 ? 6.379 0.304 11.564 1.00 93.75 95 LYS A C 1
ATOM 736 O O . LYS A 1 95 ? 6.555 0.899 10.497 1.00 93.75 95 LYS A O 1
ATOM 741 N N . VAL A 1 96 ? 5.722 0.828 12.591 1.00 91.75 96 VAL A N 1
ATOM 742 C CA . VAL A 1 96 ? 5.136 2.164 12.567 1.00 91.75 96 VAL A CA 1
ATOM 743 C C . VAL A 1 96 ? 6.206 3.209 12.875 1.00 91.75 96 VAL A C 1
ATOM 745 O O . VAL A 1 96 ? 6.952 3.132 13.854 1.00 91.75 96 VAL A O 1
ATOM 748 N N . VAL A 1 97 ? 6.256 4.236 12.035 1.00 91.19 97 VAL A N 1
ATOM 749 C CA . VAL A 1 97 ? 7.025 5.459 12.249 1.00 91.19 97 VAL A CA 1
ATOM 750 C C . VAL A 1 97 ? 6.038 6.577 12.555 1.00 91.19 97 VAL A C 1
ATOM 752 O O . VAL A 1 97 ? 5.097 6.817 11.800 1.00 91.19 97 VAL A O 1
ATOM 755 N N . HIS A 1 98 ? 6.247 7.270 13.672 1.00 84.56 98 HIS A N 1
ATOM 756 C CA . HIS A 1 98 ? 5.455 8.451 14.000 1.00 84.56 98 HIS A CA 1
ATOM 757 C C . HIS A 1 98 ? 5.871 9.569 13.052 1.00 84.56 98 HIS A C 1
ATOM 759 O O . HIS A 1 98 ? 7.009 10.036 13.109 1.00 84.56 98 HIS A O 1
ATOM 765 N N . ALA A 1 99 ? 4.969 9.952 12.151 1.00 66.94 99 ALA A N 1
ATOM 766 C CA . ALA A 1 99 ? 5.303 10.906 11.106 1.00 66.94 99 ALA A CA 1
ATOM 767 C C . ALA A 1 99 ? 5.295 12.355 11.606 1.00 66.94 99 ALA A C 1
ATOM 769 O O . ALA A 1 99 ? 5.904 13.176 10.941 1.00 66.94 99 ALA A O 1
ATOM 770 N N . ASP A 1 100 ? 4.665 12.668 12.755 1.00 64.31 100 ASP A N 1
ATOM 771 C CA . ASP A 1 100 ? 4.572 14.037 13.290 1.00 64.31 100 ASP A CA 1
ATOM 772 C C . ASP A 1 100 ? 4.000 14.127 14.723 1.00 64.31 100 ASP A C 1
ATOM 774 O O . ASP A 1 100 ? 3.497 13.157 15.287 1.00 64.31 100 ASP A O 1
ATOM 778 N N . LYS A 1 101 ? 3.959 15.358 15.269 1.00 58.62 101 LYS A N 1
ATOM 779 C CA . LYS A 1 101 ? 3.271 15.752 16.523 1.00 58.62 101 LYS A CA 1
ATOM 780 C C . LYS A 1 101 ? 1.740 15.559 16.518 1.00 58.62 101 LYS A C 1
ATOM 782 O O . LYS A 1 101 ? 1.098 15.826 17.528 1.00 58.62 101 LYS A O 1
ATOM 787 N N . LYS A 1 102 ? 1.144 15.162 15.387 1.00 61.62 102 LYS A N 1
ATOM 788 C CA . LYS A 1 102 ? -0.315 15.078 15.169 1.00 61.62 102 LYS A CA 1
ATOM 789 C C . LYS A 1 102 ? -0.889 13.654 15.273 1.00 61.62 102 LYS A C 1
ATOM 791 O O . LYS A 1 102 ? -1.976 13.419 14.763 1.00 61.62 102 LYS A O 1
ATOM 796 N N . ASN A 1 103 ? -0.186 12.714 15.913 1.00 81.75 103 ASN A N 1
ATOM 797 C CA . ASN A 1 103 ? -0.606 11.304 16.015 1.00 81.75 103 ASN A CA 1
ATOM 798 C C . ASN A 1 103 ? -0.859 10.654 14.641 1.00 81.75 103 ASN A C 1
ATOM 800 O O . ASN A 1 103 ? -1.859 9.969 14.436 1.00 81.75 103 ASN A O 1
ATOM 804 N N . VAL A 1 104 ? 0.043 10.914 13.689 1.00 89.94 104 VAL A N 1
ATOM 805 C CA . VAL A 1 104 ? 0.043 10.268 12.372 1.00 89.94 104 VAL A CA 1
ATOM 806 C C . VAL A 1 104 ? 0.949 9.044 12.440 1.00 89.94 104 VAL A C 1
ATOM 808 O O . VAL A 1 104 ? 2.151 9.172 12.702 1.00 89.94 104 VAL A O 1
ATOM 811 N N . PHE A 1 105 ? 0.388 7.868 12.175 1.00 92.25 105 PHE A N 1
ATOM 812 C CA . PHE A 1 105 ? 1.118 6.604 12.163 1.00 92.25 105 PHE A CA 1
ATOM 813 C C . PHE A 1 105 ? 1.400 6.203 10.726 1.00 92.25 105 PHE A C 1
ATOM 815 O O . PHE A 1 105 ? 0.479 5.924 9.965 1.00 92.25 105 PHE A O 1
ATOM 822 N N . LYS A 1 106 ? 2.673 6.196 10.337 1.00 94.31 106 LYS A N 1
ATOM 823 C CA . LYS A 1 106 ? 3.093 5.847 8.982 1.00 94.31 106 LYS A CA 1
ATOM 824 C C . LYS A 1 106 ? 3.726 4.467 8.966 1.00 94.31 106 LYS A C 1
ATOM 826 O O . LYS A 1 106 ? 4.608 4.179 9.771 1.00 94.31 106 LYS A O 1
ATOM 831 N N . ILE A 1 107 ? 3.346 3.663 7.987 1.00 94.56 107 ILE A N 1
ATOM 832 C CA . ILE A 1 107 ? 4.072 2.458 7.588 1.00 94.56 107 ILE A CA 1
ATOM 833 C C . ILE A 1 107 ? 4.619 2.641 6.176 1.00 94.56 107 ILE A C 1
ATOM 835 O O . ILE A 1 107 ? 4.128 3.454 5.385 1.00 94.56 107 ILE A O 1
ATOM 839 N N . SER A 1 108 ? 5.689 1.924 5.857 1.00 93.88 108 SER A N 1
ATOM 840 C CA . SER A 1 108 ? 6.326 2.000 4.544 1.00 93.88 108 SER A CA 1
ATOM 841 C C . SER A 1 108 ? 6.872 0.643 4.137 1.00 93.88 108 SER A C 1
ATOM 843 O O . SER A 1 108 ? 7.441 -0.074 4.962 1.00 93.88 108 SER A O 1
ATOM 845 N N . LYS A 1 109 ? 6.702 0.300 2.861 1.00 93.56 109 LYS A N 1
ATOM 846 C CA . LYS A 1 109 ? 7.204 -0.937 2.269 1.00 93.56 109 LYS A CA 1
ATOM 847 C C . LYS A 1 109 ? 7.984 -0.619 0.990 1.00 93.56 109 LYS A C 1
ATOM 849 O O . LYS A 1 109 ? 7.359 -0.327 -0.029 1.00 93.56 109 LYS A O 1
ATOM 854 N N . PRO A 1 110 ? 9.326 -0.667 1.021 1.00 92.69 110 PRO A N 1
ATOM 855 C CA . PRO A 1 110 ? 10.120 -0.567 -0.197 1.00 92.69 110 PRO A CA 1
ATOM 856 C C . PRO A 1 110 ? 9.947 -1.819 -1.075 1.00 92.69 110 PRO A C 1
ATOM 858 O O . PRO A 1 110 ? 9.777 -2.933 -0.563 1.00 92.69 110 PRO A O 1
ATOM 861 N N . ARG A 1 111 ? 10.003 -1.636 -2.400 1.00 91.50 111 ARG A N 1
ATOM 862 C CA . ARG A 1 111 ? 10.057 -2.698 -3.420 1.00 91.50 111 ARG A CA 1
ATOM 863 C C . ARG A 1 111 ? 11.507 -3.112 -3.669 1.00 91.50 111 ARG A C 1
ATOM 865 O O . ARG A 1 111 ? 12.064 -2.878 -4.738 1.00 91.50 111 ARG A O 1
ATOM 872 N N . ASP A 1 112 ? 12.122 -3.731 -2.665 1.00 90.25 112 ASP A N 1
ATOM 873 C CA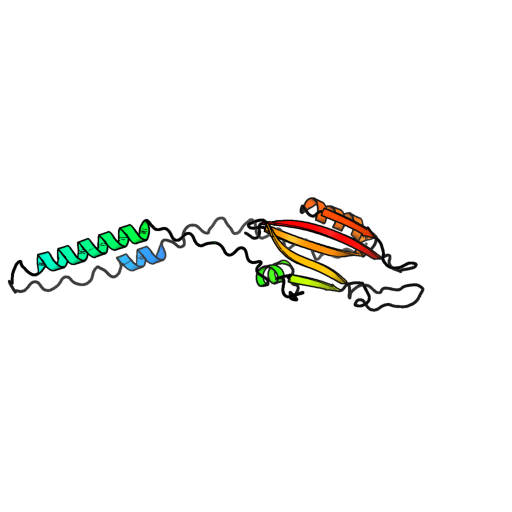 . ASP A 1 112 ? 13.498 -4.248 -2.769 1.00 90.25 112 ASP A CA 1
ATOM 874 C C . ASP A 1 112 ? 13.628 -5.423 -3.757 1.00 90.25 112 ASP A C 1
ATOM 876 O O . ASP A 1 112 ? 14.731 -5.845 -4.100 1.00 90.25 112 ASP A O 1
ATOM 880 N N . ASP A 1 113 ? 12.498 -5.963 -4.213 1.00 90.94 113 ASP A N 1
ATOM 881 C CA . ASP A 1 113 ? 12.416 -7.068 -5.158 1.00 90.94 113 ASP A CA 1
ATOM 882 C C . ASP A 1 113 ? 12.427 -6.628 -6.634 1.00 90.94 113 ASP A C 1
ATOM 884 O O . ASP A 1 113 ? 12.603 -7.467 -7.519 1.00 90.94 113 ASP A O 1
ATOM 888 N N . VAL A 1 114 ? 12.297 -5.325 -6.914 1.00 90.00 114 VAL A N 1
ATOM 889 C CA . VAL A 1 114 ? 12.236 -4.785 -8.280 1.00 90.00 114 VAL A CA 1
ATOM 890 C C . VAL A 1 114 ? 13.564 -4.139 -8.664 1.00 90.00 114 VAL A C 1
ATOM 892 O O . VAL A 1 114 ? 14.039 -3.201 -8.026 1.00 90.00 114 VAL A O 1
ATOM 895 N N . LYS A 1 115 ? 14.154 -4.605 -9.770 1.00 90.31 115 LYS A N 1
ATOM 896 C CA . LYS A 1 115 ? 15.258 -3.900 -10.433 1.00 90.31 115 LYS A CA 1
ATOM 897 C C . LYS A 1 115 ? 14.672 -2.820 -11.330 1.00 90.31 115 LYS A C 1
ATOM 899 O O . LYS A 1 115 ? 14.092 -3.140 -12.360 1.00 90.31 115 LYS A O 1
ATOM 904 N N . PHE A 1 116 ? 14.821 -1.569 -10.920 1.00 90.62 116 PHE A N 1
ATOM 905 C CA . PHE A 1 116 ? 14.210 -0.427 -11.583 1.00 90.62 116 PHE A CA 1
ATOM 906 C C . PHE A 1 116 ? 15.241 0.378 -12.358 1.00 90.62 116 PHE A C 1
ATOM 908 O O . PHE A 1 116 ? 16.278 0.768 -11.814 1.00 90.62 116 PHE A O 1
ATOM 915 N N . ILE A 1 117 ? 14.959 0.602 -13.636 1.00 92.88 117 ILE A N 1
ATOM 916 C CA . ILE A 1 117 ? 15.820 1.342 -14.549 1.00 92.88 117 ILE A CA 1
ATOM 917 C C . ILE A 1 117 ? 15.012 2.502 -15.117 1.00 92.88 117 ILE A C 1
ATOM 919 O O . ILE A 1 117 ? 13.874 2.310 -15.529 1.00 92.88 117 ILE A O 1
ATOM 923 N N . VAL A 1 118 ? 15.612 3.688 -15.168 1.00 94.06 118 VAL A N 1
ATOM 924 C CA . VAL A 1 118 ? 15.047 4.870 -15.825 1.00 94.06 118 VAL A CA 1
ATOM 925 C C . VAL A 1 118 ? 16.066 5.357 -16.841 1.00 94.06 118 VAL A C 1
ATOM 927 O O . VAL A 1 118 ? 17.195 5.667 -16.467 1.00 94.06 118 VAL A O 1
ATOM 930 N N . ASP A 1 119 ? 15.691 5.374 -18.120 1.00 93.94 119 ASP A N 1
ATOM 931 C CA . ASP A 1 119 ? 16.569 5.818 -19.217 1.00 93.94 119 ASP A CA 1
ATOM 932 C C . ASP A 1 119 ? 17.962 5.140 -19.198 1.00 93.94 119 ASP A C 1
ATOM 934 O O . ASP A 1 119 ? 19.014 5.763 -19.319 1.00 93.94 119 ASP A O 1
ATOM 938 N N . GLY A 1 120 ? 17.980 3.826 -18.945 1.00 93.38 120 GLY A N 1
ATOM 939 C CA . GLY A 1 120 ? 19.209 3.025 -18.864 1.00 93.38 120 GLY A CA 1
ATOM 940 C C . GLY A 1 120 ? 19.993 3.141 -17.548 1.00 93.38 120 GLY A C 1
ATOM 941 O O . GLY A 1 120 ? 20.953 2.393 -17.351 1.00 93.38 120 GLY A O 1
ATOM 942 N N . VAL A 1 121 ? 19.583 4.008 -16.618 1.00 91.06 121 VAL A N 1
ATOM 943 C CA . VAL A 1 121 ? 20.215 4.171 -15.301 1.00 91.06 121 VAL A CA 1
ATOM 944 C C . VAL A 1 121 ? 19.471 3.357 -14.245 1.00 91.06 121 VAL A C 1
ATOM 946 O O . VAL A 1 121 ? 18.275 3.536 -14.032 1.00 91.06 121 VAL A O 1
ATOM 949 N N . SER A 1 122 ? 20.184 2.464 -13.553 1.00 90.56 122 SER A N 1
ATOM 950 C CA . SER A 1 122 ? 19.615 1.710 -12.429 1.00 90.56 122 SER A CA 1
ATOM 951 C C . SER A 1 122 ? 19.392 2.626 -11.227 1.00 90.56 122 SER A C 1
ATOM 953 O O . SER A 1 122 ? 20.320 3.292 -10.767 1.00 90.56 122 SER A O 1
ATOM 955 N N . MET A 1 123 ? 18.184 2.589 -10.673 1.00 85.88 123 MET A N 1
ATOM 956 C CA . MET A 1 123 ? 17.773 3.394 -9.525 1.00 85.88 123 MET A CA 1
ATOM 957 C C . MET A 1 123 ? 17.575 2.499 -8.292 1.00 85.88 123 MET A C 1
ATOM 959 O O . MET A 1 123 ? 16.963 1.434 -8.401 1.00 85.88 123 MET A O 1
ATOM 963 N N . PRO A 1 124 ? 18.079 2.885 -7.108 1.00 82.81 124 PRO A N 1
ATOM 964 C CA . PRO A 1 124 ? 17.842 2.119 -5.892 1.00 82.81 124 PRO A CA 1
ATOM 965 C C . PRO A 1 124 ? 16.392 2.302 -5.389 1.00 82.81 124 PRO A C 1
ATOM 967 O O . PRO A 1 124 ? 15.837 3.393 -5.532 1.00 82.81 124 PRO A O 1
ATOM 970 N N . PRO A 1 125 ? 15.782 1.297 -4.726 1.00 76.56 125 PRO A N 1
ATOM 971 C CA . PRO A 1 125 ? 14.367 1.339 -4.322 1.00 76.56 125 PRO A CA 1
ATOM 972 C C . PRO A 1 125 ? 13.969 2.537 -3.448 1.00 76.56 125 PRO A C 1
ATOM 974 O O . PRO A 1 125 ? 12.860 3.057 -3.563 1.00 76.56 125 PRO A O 1
ATOM 977 N N . PHE A 1 126 ? 14.874 3.026 -2.595 1.00 78.38 126 PHE A N 1
ATOM 978 C CA . PHE A 1 126 ? 14.601 4.189 -1.742 1.00 78.38 126 PHE A CA 1
ATOM 979 C C . PHE A 1 126 ? 14.417 5.499 -2.532 1.00 78.38 126 PHE A C 1
ATOM 981 O O . PHE A 1 126 ? 13.878 6.459 -1.988 1.00 78.38 126 PHE A O 1
ATOM 988 N N . MET A 1 127 ? 14.824 5.551 -3.807 1.00 80.38 127 MET A N 1
ATOM 989 C CA . MET A 1 127 ? 14.621 6.694 -4.709 1.00 80.38 127 MET A CA 1
ATOM 990 C C . MET A 1 127 ? 13.269 6.645 -5.443 1.00 80.38 127 MET A C 1
ATOM 992 O O . MET A 1 127 ? 13.174 7.055 -6.596 1.00 80.38 127 MET A O 1
ATOM 996 N N . GLY A 1 128 ? 12.215 6.160 -4.782 1.00 76.75 128 GLY A N 1
ATOM 997 C CA . GLY A 1 128 ? 10.841 6.313 -5.276 1.00 76.75 128 GLY A CA 1
ATOM 998 C C . GLY A 1 128 ? 10.026 5.032 -5.408 1.00 76.75 128 GLY A C 1
ATOM 999 O O . GLY A 1 128 ? 8.892 5.112 -5.847 1.00 76.75 128 GLY A O 1
ATOM 1000 N N . LEU A 1 129 ? 10.534 3.865 -5.005 1.00 90.81 129 LEU A N 1
ATOM 1001 C CA . LEU A 1 129 ? 9.771 2.611 -5.021 1.00 90.81 129 LEU A CA 1
ATOM 1002 C C . LEU A 1 129 ? 9.371 2.167 -3.615 1.00 90.81 129 LEU A C 1
ATOM 1004 O O . LEU A 1 129 ? 9.688 1.062 -3.176 1.00 90.81 129 LEU A O 1
ATOM 1008 N N . THR A 1 130 ? 8.709 3.048 -2.871 1.00 92.62 130 THR A N 1
ATOM 1009 C CA . THR A 1 130 ? 8.234 2.749 -1.516 1.00 92.62 130 THR A CA 1
ATOM 1010 C C . THR A 1 130 ? 6.752 3.045 -1.397 1.00 92.62 130 THR A C 1
ATOM 1012 O O . THR A 1 130 ? 6.365 4.206 -1.430 1.00 92.62 130 THR A O 1
ATOM 1015 N N . SER A 1 131 ? 5.949 2.001 -1.191 1.00 95.19 131 SER A N 1
ATOM 1016 C CA . SER A 1 131 ? 4.531 2.137 -0.858 1.00 95.19 131 SER A CA 1
ATOM 1017 C C . SER A 1 131 ? 4.381 2.658 0.565 1.00 95.19 131 SER A C 1
ATOM 1019 O O . SER A 1 131 ? 5.134 2.254 1.463 1.00 95.19 131 SER A O 1
ATOM 1021 N N . THR A 1 132 ? 3.392 3.513 0.800 1.00 95.44 132 THR A N 1
ATOM 1022 C CA . THR A 1 132 ? 3.127 4.087 2.116 1.00 95.44 132 THR A CA 1
ATOM 1023 C C . THR A 1 132 ? 1.656 4.004 2.487 1.00 95.44 132 THR A C 1
ATOM 1025 O O . THR A 1 132 ? 0.778 4.061 1.634 1.00 95.44 132 THR A O 1
ATOM 1028 N N . ALA A 1 133 ? 1.387 3.883 3.785 1.00 95.50 133 ALA A N 1
ATOM 1029 C CA . ALA A 1 133 ? 0.064 4.115 4.346 1.00 95.50 133 ALA A CA 1
ATOM 1030 C C . ALA A 1 133 ? 0.217 4.916 5.637 1.00 95.50 133 ALA A C 1
ATOM 1032 O O . ALA A 1 133 ? 1.113 4.659 6.447 1.00 95.50 133 ALA A O 1
ATOM 1033 N N . MET A 1 134 ? -0.630 5.921 5.797 1.00 94.88 134 MET A N 1
ATOM 1034 C CA . MET A 1 134 ? -0.646 6.839 6.923 1.00 94.88 134 MET A CA 1
ATOM 1035 C C . MET A 1 134 ? -2.022 6.791 7.564 1.00 94.88 134 MET A C 1
ATOM 1037 O O . MET A 1 134 ? -3.028 7.009 6.894 1.00 94.88 134 MET A O 1
ATOM 1041 N N . PHE A 1 135 ? -2.041 6.517 8.861 1.00 93.06 135 PHE A N 1
ATOM 1042 C CA . PHE A 1 135 ? -3.245 6.400 9.662 1.00 93.06 135 PHE A CA 1
ATOM 1043 C C . PHE A 1 135 ? -3.358 7.596 10.594 1.00 93.06 135 PHE A C 1
ATOM 1045 O O . PHE A 1 135 ? -2.389 7.978 11.262 1.00 93.06 135 PHE A O 1
ATOM 1052 N N . VAL A 1 136 ? -4.553 8.169 10.651 1.00 92.06 136 VAL A N 1
ATOM 1053 C CA . VAL A 1 136 ? -4.912 9.247 11.573 1.00 92.06 136 VAL A CA 1
ATOM 1054 C C . VAL A 1 136 ? -6.271 8.966 12.186 1.00 92.06 136 VAL A C 1
ATOM 1056 O O . VAL A 1 136 ? -7.087 8.234 11.623 1.00 92.06 136 VAL A O 1
ATOM 1059 N N . LYS A 1 137 ? -6.522 9.551 13.356 1.00 89.62 137 LYS A N 1
ATOM 1060 C CA . LYS A 1 137 ? -7.847 9.488 13.964 1.00 89.62 137 LYS A CA 1
ATOM 1061 C C . LYS A 1 137 ? -8.871 10.132 13.020 1.00 89.62 137 LYS A C 1
ATOM 1063 O O . LYS A 1 137 ? -8.691 11.282 12.619 1.00 89.62 137 LYS A O 1
ATOM 1068 N N . GLY A 1 138 ? -9.904 9.372 12.672 1.00 85.00 138 GLY A N 1
ATOM 1069 C CA . GLY A 1 138 ? -11.069 9.827 11.919 1.00 85.00 138 GLY A CA 1
ATOM 1070 C C . GLY A 1 138 ? -12.138 10.422 12.833 1.00 85.00 138 GLY A C 1
ATOM 1071 O O . GLY A 1 138 ? -11.876 10.792 13.984 1.00 85.00 138 GLY A O 1
ATOM 1072 N N . HIS A 1 139 ? -13.366 10.523 12.332 1.00 82.88 139 HIS A N 1
ATOM 1073 C CA . HIS A 1 139 ? -14.480 10.995 13.148 1.00 82.88 139 HIS A CA 1
ATOM 1074 C C . HIS A 1 139 ? -14.988 9.887 14.086 1.00 82.88 139 HIS A C 1
ATOM 1076 O O . HIS A 1 139 ? -15.112 8.727 13.710 1.00 82.88 139 HIS A O 1
ATOM 1082 N N . GLY A 1 140 ? -15.302 10.238 15.338 1.00 84.56 140 GLY A N 1
ATOM 1083 C CA . GLY A 1 140 ? -15.853 9.287 16.311 1.00 84.56 140 GLY A CA 1
ATOM 1084 C C . GLY A 1 140 ? -14.889 8.151 16.685 1.00 84.56 140 GLY A C 1
ATOM 1085 O O . GLY A 1 140 ? -13.881 8.389 17.358 1.00 84.56 140 GLY A O 1
ATOM 1086 N N . THR A 1 141 ? -15.255 6.920 16.317 1.00 82.75 141 THR A N 1
ATOM 1087 C CA . THR A 1 141 ? -14.512 5.658 16.528 1.00 82.75 141 THR A CA 1
ATOM 1088 C C . THR A 1 141 ? -13.744 5.213 15.282 1.00 82.75 141 THR A C 1
ATOM 1090 O O . THR A 1 141 ? -13.305 4.070 15.214 1.00 82.75 141 THR A O 1
ATOM 1093 N N . ASN A 1 142 ? -13.609 6.076 14.275 1.00 87.62 142 ASN A N 1
ATOM 1094 C CA . ASN A 1 142 ? -12.995 5.695 13.012 1.00 87.62 142 ASN A CA 1
ATOM 1095 C C . ASN A 1 142 ? -11.498 6.022 12.945 1.00 87.62 142 ASN A C 1
ATOM 1097 O O . ASN A 1 142 ? -10.995 6.951 13.584 1.00 87.62 142 ASN A O 1
ATOM 1101 N N . ALA A 1 143 ? -10.805 5.285 12.087 1.00 90.75 143 ALA A N 1
ATOM 1102 C CA . ALA A 1 143 ? -9.506 5.595 11.523 1.00 90.75 143 ALA A CA 1
ATOM 1103 C C . ALA A 1 143 ? -9.688 6.068 10.085 1.00 90.75 143 ALA A C 1
ATOM 1105 O O . ALA A 1 143 ? -10.461 5.475 9.336 1.00 90.75 143 ALA A O 1
ATOM 1106 N N . MET A 1 144 ? -8.915 7.069 9.679 1.00 93.38 144 MET A N 1
ATOM 1107 C CA . MET A 1 144 ? -8.707 7.365 8.266 1.00 93.38 144 MET A CA 1
ATOM 1108 C C . MET A 1 144 ? -7.339 6.850 7.841 1.00 93.38 144 MET A C 1
ATOM 1110 O O . MET A 1 144 ? -6.357 7.001 8.577 1.00 93.38 144 MET A O 1
ATOM 1114 N N . VAL A 1 145 ? -7.275 6.281 6.642 1.00 94.38 145 VAL A N 1
ATOM 1115 C CA . VAL A 1 145 ? -6.036 5.881 5.984 1.00 94.38 145 VAL A CA 1
ATOM 1116 C C . VAL A 1 145 ? -5.887 6.638 4.673 1.00 94.38 145 VAL A C 1
ATOM 1118 O O . VAL A 1 145 ? -6.837 6.773 3.905 1.00 94.38 145 VAL A O 1
ATOM 1121 N N . MET A 1 146 ? -4.681 7.127 4.413 1.00 96.12 146 MET A N 1
ATOM 1122 C CA . MET A 1 146 ? -4.277 7.628 3.104 1.00 96.12 146 MET A CA 1
ATOM 1123 C C . MET A 1 146 ? -2.887 7.119 2.780 1.00 96.12 146 MET A C 1
ATOM 1125 O O . MET A 1 146 ? -2.037 6.990 3.663 1.00 96.12 146 MET A O 1
ATOM 1129 N N . GLY A 1 147 ? -2.632 6.856 1.512 1.00 95.44 147 GLY A N 1
ATOM 1130 C CA . GLY A 1 147 ? -1.335 6.362 1.106 1.00 95.44 147 GLY A CA 1
ATOM 1131 C C . GLY A 1 147 ? -1.242 6.129 -0.380 1.00 95.44 147 GLY A C 1
ATOM 1132 O O . GLY A 1 147 ? -2.142 6.466 -1.147 1.00 95.44 147 GLY A O 1
ATOM 1133 N N . ASP A 1 148 ? -0.139 5.521 -0.763 1.00 95.81 148 ASP A N 1
ATOM 1134 C CA . ASP A 1 148 ? 0.134 5.149 -2.130 1.00 95.81 148 ASP A CA 1
ATOM 1135 C C . ASP A 1 148 ? 0.728 3.744 -2.180 1.00 95.81 148 ASP A C 1
ATOM 1137 O O . ASP A 1 148 ? 1.511 3.334 -1.319 1.00 95.81 148 ASP A O 1
ATOM 1141 N N . THR A 1 149 ? 0.334 2.989 -3.197 1.00 95.50 149 THR A N 1
ATOM 1142 C CA . THR A 1 149 ? 0.913 1.682 -3.490 1.00 95.50 149 THR A CA 1
ATOM 1143 C C . THR A 1 149 ? 1.685 1.757 -4.796 1.00 95.50 149 THR A C 1
ATOM 1145 O O . THR A 1 149 ? 1.142 2.161 -5.826 1.00 95.50 149 THR A O 1
ATOM 1148 N N . VAL A 1 150 ? 2.949 1.348 -4.741 1.00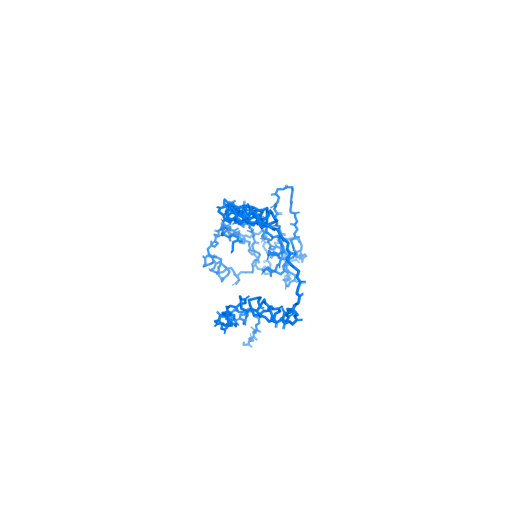 96.31 150 VAL A N 1
ATOM 1149 C CA . VAL A 1 150 ? 3.827 1.186 -5.898 1.00 96.31 150 VAL A CA 1
ATOM 1150 C C . VAL A 1 150 ? 3.550 -0.169 -6.536 1.00 96.31 150 VAL A C 1
ATOM 1152 O O . VAL A 1 150 ? 3.688 -1.203 -5.880 1.00 96.31 150 VAL A O 1
ATOM 1155 N N . LEU A 1 151 ? 3.168 -0.156 -7.807 1.00 96.81 151 LEU A N 1
ATOM 1156 C CA . LEU A 1 151 ? 2.688 -1.318 -8.548 1.00 96.81 151 LEU A CA 1
ATOM 1157 C C . LEU A 1 151 ? 3.420 -1.450 -9.875 1.00 96.81 151 LEU A C 1
ATOM 1159 O O . LEU A 1 151 ? 3.667 -0.458 -10.557 1.00 96.81 151 LEU A O 1
ATOM 1163 N N . LEU A 1 152 ? 3.724 -2.678 -10.272 1.00 95.94 152 LEU A N 1
ATOM 1164 C CA . LEU A 1 152 ? 4.058 -2.985 -11.657 1.00 95.94 152 LEU A CA 1
ATOM 1165 C C . LEU A 1 152 ? 2.795 -2.932 -12.520 1.00 95.94 152 LEU A C 1
ATOM 1167 O O . LEU A 1 152 ? 1.671 -3.038 -12.025 1.00 95.94 152 LEU A O 1
ATOM 1171 N N . GLN A 1 153 ? 2.973 -2.768 -13.828 1.00 96.56 153 GLN A N 1
ATOM 1172 C CA . GLN A 1 153 ? 1.867 -2.646 -14.780 1.00 96.56 153 GLN A CA 1
ATOM 1173 C C . GLN A 1 153 ? 0.822 -3.772 -14.676 1.00 96.56 153 GLN A C 1
ATOM 1175 O O . GLN A 1 153 ? -0.375 -3.511 -14.791 1.00 96.56 153 GLN A O 1
ATOM 1180 N N . ASP A 1 154 ? 1.252 -5.014 -14.461 1.00 96.94 154 ASP A N 1
ATOM 1181 C CA . ASP A 1 154 ? 0.384 -6.186 -14.318 1.00 96.94 154 ASP A CA 1
ATOM 1182 C C . ASP A 1 154 ? -0.277 -6.298 -12.931 1.00 96.94 154 ASP A C 1
ATOM 1184 O O . ASP A 1 154 ? -1.298 -6.973 -12.784 1.00 96.94 154 ASP A O 1
ATOM 1188 N N . GLU A 1 155 ? 0.242 -5.583 -11.933 1.00 98.00 155 GLU A N 1
ATOM 1189 C CA . GLU A 1 155 ? -0.293 -5.529 -10.569 1.00 98.00 155 GLU A CA 1
ATOM 1190 C C . GLU A 1 155 ? -1.421 -4.487 -10.418 1.00 98.00 155 GLU A C 1
ATOM 1192 O O . GLU A 1 155 ? -2.219 -4.582 -9.484 1.00 98.00 155 GLU A O 1
ATOM 1197 N N . VAL A 1 156 ? -1.544 -3.523 -11.344 1.00 98.06 156 VAL A N 1
ATOM 1198 C CA . VAL A 1 156 ? -2.502 -2.403 -11.247 1.00 98.06 156 VAL A CA 1
ATOM 1199 C C . VAL A 1 156 ? -3.949 -2.876 -11.092 1.00 98.06 156 VAL A C 1
ATOM 1201 O O . VAL A 1 156 ? -4.592 -2.575 -10.090 1.00 98.06 156 VAL A O 1
ATOM 1204 N N . ASN A 1 157 ? -4.480 -3.617 -12.065 1.00 98.06 157 ASN A N 1
ATOM 1205 C CA . ASN A 1 157 ? -5.884 -4.041 -12.051 1.00 98.06 157 ASN A CA 1
ATOM 1206 C C . ASN A 1 157 ? -6.253 -4.955 -10.867 1.00 98.06 157 ASN A C 1
ATOM 1208 O O . ASN A 1 157 ? -7.286 -4.697 -10.237 1.00 98.06 157 ASN A O 1
ATOM 1212 N N . PRO A 1 158 ? -5.473 -6.007 -10.528 1.00 98.12 158 PRO A N 1
ATOM 1213 C CA . PRO A 1 158 ? -5.825 -6.857 -9.394 1.00 98.12 158 PRO A CA 1
ATOM 1214 C C . PRO A 1 158 ? -5.779 -6.095 -8.064 1.00 98.12 158 PRO A C 1
ATOM 1216 O O . PRO A 1 158 ? -6.683 -6.268 -7.248 1.00 98.12 158 PRO A O 1
ATOM 1219 N N . VAL A 1 159 ? -4.797 -5.210 -7.852 1.00 97.81 159 VAL A N 1
ATOM 1220 C CA . VAL A 1 159 ? -4.721 -4.419 -6.612 1.00 97.81 159 VAL A CA 1
ATOM 1221 C C . VAL A 1 159 ? -5.830 -3.372 -6.543 1.00 97.81 159 VAL A C 1
ATOM 1223 O O . VAL A 1 159 ? -6.453 -3.234 -5.493 1.00 97.81 159 VAL A O 1
ATOM 1226 N N . MET A 1 160 ? -6.142 -2.696 -7.654 1.00 98.12 160 MET A N 1
ATOM 1227 C CA . MET A 1 160 ? -7.261 -1.749 -7.721 1.00 98.12 160 MET A CA 1
ATOM 1228 C C . MET A 1 160 ? -8.581 -2.419 -7.334 1.00 98.12 160 MET A C 1
ATOM 1230 O O . MET A 1 160 ? -9.349 -1.870 -6.549 1.00 98.12 160 MET A O 1
ATOM 1234 N N . SER A 1 161 ? -8.822 -3.622 -7.862 1.00 97.75 161 SER A N 1
ATOM 1235 C CA . SER A 1 161 ? -10.040 -4.385 -7.575 1.00 97.75 161 SER A CA 1
ATOM 1236 C C . SER A 1 161 ? -10.134 -4.718 -6.086 1.00 97.75 161 SER A C 1
ATOM 1238 O O . SER A 1 161 ? -11.149 -4.430 -5.462 1.00 97.75 161 SER A O 1
ATOM 1240 N N . ILE A 1 162 ? -9.046 -5.223 -5.489 1.00 97.56 162 ILE A N 1
ATOM 1241 C CA . ILE A 1 162 ? -8.988 -5.543 -4.054 1.00 97.56 162 ILE A CA 1
ATOM 1242 C C . ILE A 1 162 ? -9.219 -4.295 -3.193 1.00 97.56 162 ILE A C 1
ATOM 1244 O O . ILE A 1 162 ? -9.957 -4.366 -2.212 1.00 97.56 162 ILE A O 1
ATOM 1248 N N . ALA A 1 163 ? -8.615 -3.157 -3.550 1.00 95.62 163 ALA A N 1
ATOM 1249 C CA . ALA A 1 163 ? -8.793 -1.911 -2.811 1.00 95.62 163 ALA A CA 1
ATOM 1250 C C . ALA A 1 163 ? -10.271 -1.488 -2.796 1.00 95.62 163 ALA A C 1
ATOM 1252 O O . ALA A 1 163 ? -10.845 -1.314 -1.720 1.00 95.62 163 ALA A O 1
ATOM 1253 N N . LEU A 1 164 ? -10.912 -1.434 -3.966 1.00 96.50 164 LEU A N 1
ATOM 1254 C CA . LEU A 1 164 ? -12.323 -1.059 -4.089 1.00 96.50 164 LEU A CA 1
ATOM 1255 C C . LEU A 1 164 ? -13.255 -2.056 -3.379 1.00 96.50 164 LEU A C 1
ATOM 1257 O O . LEU A 1 164 ? -14.169 -1.649 -2.666 1.00 96.50 164 LEU A O 1
ATOM 1261 N N . GLU A 1 165 ? -13.004 -3.361 -3.514 1.00 97.06 165 GLU A N 1
ATOM 1262 C CA . GLU A 1 165 ? -13.767 -4.411 -2.822 1.00 97.06 165 GLU A CA 1
ATOM 1263 C C . GLU A 1 165 ? -13.610 -4.351 -1.294 1.00 97.06 165 GLU A C 1
ATOM 1265 O O . GLU A 1 165 ? -14.533 -4.718 -0.565 1.00 97.06 165 GLU A O 1
ATOM 1270 N N . SER A 1 166 ? -12.468 -3.864 -0.800 1.00 93.06 166 SER A N 1
ATOM 1271 C CA . SER A 1 166 ? -12.223 -3.634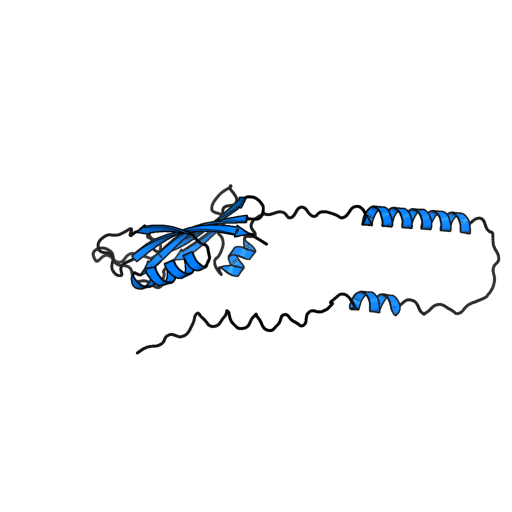 0.629 1.00 93.06 166 SER A CA 1
ATOM 1272 C C . SER A 1 166 ? -12.820 -2.330 1.171 1.00 93.06 166 SER A C 1
ATOM 1274 O O . SER A 1 166 ? -12.679 -2.053 2.360 1.00 93.06 166 SER A O 1
ATOM 1276 N N . GLY A 1 167 ? -13.500 -1.542 0.329 1.00 94.25 167 GLY A N 1
ATOM 1277 C CA . GLY A 1 167 ? -14.088 -0.258 0.715 1.00 94.25 167 GLY A CA 1
ATOM 1278 C C . GLY A 1 167 ? -13.094 0.905 0.743 1.00 94.25 167 GLY A C 1
ATOM 1279 O O . GLY A 1 167 ? -13.412 1.953 1.298 1.00 94.25 167 GLY A O 1
ATOM 1280 N N . LEU A 1 168 ? -11.905 0.735 0.155 1.00 96.31 168 LEU A N 1
ATOM 1281 C CA . LEU A 1 168 ? -10.977 1.835 -0.084 1.00 96.31 168 LEU A CA 1
ATOM 1282 C C . LEU A 1 168 ? -11.323 2.543 -1.394 1.00 96.31 168 LEU A C 1
ATOM 1284 O O . LEU A 1 168 ? -11.825 1.950 -2.347 1.00 96.31 168 LEU A O 1
ATOM 1288 N N . GLU A 1 169 ? -10.986 3.818 -1.455 1.00 97.19 169 GLU A N 1
ATOM 1289 C CA . GLU A 1 169 ? -11.085 4.651 -2.640 1.00 97.19 169 GLU A CA 1
ATOM 1290 C C . GLU A 1 169 ? -9.750 4.675 -3.379 1.00 97.19 169 GLU A C 1
ATOM 1292 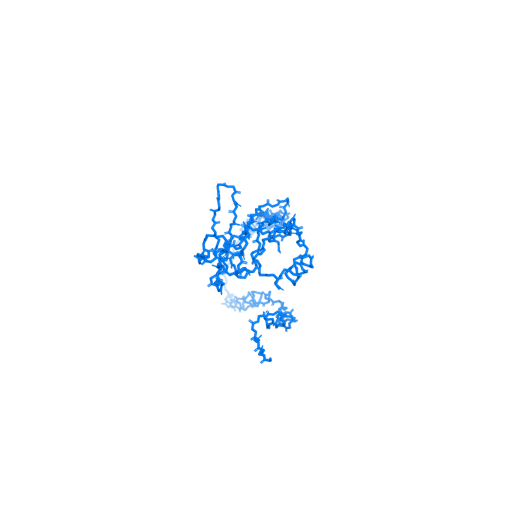O O . GLU A 1 169 ? -8.688 4.733 -2.759 1.00 97.19 169 GLU A O 1
ATOM 1297 N N . VAL A 1 170 ? -9.805 4.695 -4.710 1.00 97.56 170 VAL A N 1
ATOM 1298 C CA . VAL A 1 170 ? -8.640 4.937 -5.569 1.00 97.56 170 VAL A CA 1
ATOM 1299 C C . VAL A 1 170 ? -8.717 6.380 -6.041 1.00 97.56 170 VAL A C 1
ATOM 1301 O O . VAL A 1 170 ? -9.546 6.725 -6.882 1.00 97.56 170 VAL A O 1
ATOM 1304 N N . THR A 1 171 ? -7.877 7.239 -5.473 1.00 97.31 171 THR A N 1
ATOM 1305 C CA . THR A 1 171 ? -7.957 8.693 -5.678 1.00 97.31 171 THR A CA 1
ATOM 1306 C C . THR A 1 171 ? -7.099 9.172 -6.846 1.00 97.31 171 THR A C 1
ATOM 1308 O O . THR A 1 171 ? -7.400 10.203 -7.446 1.00 97.31 171 THR A O 1
ATOM 1311 N N . ALA A 1 172 ? -6.060 8.417 -7.209 1.00 97.94 172 ALA A N 1
ATOM 1312 C CA . ALA A 1 172 ? -5.252 8.649 -8.401 1.00 97.94 172 ALA A CA 1
ATOM 1313 C C . ALA A 1 172 ? -4.500 7.381 -8.825 1.00 97.94 172 ALA A C 1
ATOM 1315 O O . ALA A 1 172 ? -4.163 6.529 -8.004 1.00 97.94 172 ALA A O 1
ATOM 1316 N N . LEU A 1 173 ? -4.190 7.297 -10.116 1.00 98.12 173 LEU A N 1
ATOM 1317 C CA . LEU A 1 173 ? -3.246 6.338 -10.676 1.00 98.12 173 LEU A CA 1
ATOM 1318 C C . LEU A 1 173 ? -2.354 7.083 -11.664 1.00 98.12 173 LEU A C 1
ATOM 1320 O O . LEU A 1 173 ? -2.846 7.651 -12.641 1.00 98.12 173 LEU A O 1
ATOM 1324 N N . HIS A 1 174 ? -1.048 7.080 -11.425 1.00 97.25 174 HIS A N 1
ATOM 1325 C CA . HIS A 1 174 ? -0.095 7.778 -12.286 1.00 97.25 174 HIS A CA 1
ATOM 1326 C C . HIS A 1 174 ? 1.288 7.136 -12.252 1.00 97.25 174 HIS A C 1
ATOM 1328 O O . HIS A 1 174 ? 1.523 6.162 -11.550 1.00 97.25 174 HIS A O 1
ATOM 1334 N N . ASN A 1 175 ? 2.211 7.681 -13.034 1.00 93.50 175 ASN A N 1
ATOM 1335 C CA . ASN A 1 175 ? 3.603 7.257 -13.103 1.00 93.50 175 ASN A CA 1
ATOM 1336 C C . ASN A 1 175 ? 4.504 8.471 -12.806 1.00 93.50 175 ASN A C 1
ATOM 1338 O O . ASN A 1 175 ? 4.120 9.609 -13.080 1.00 93.50 175 ASN A O 1
ATOM 1342 N N . HIS A 1 176 ? 5.661 8.242 -12.178 1.00 91.81 176 HIS A N 1
ATOM 1343 C CA . HIS A 1 176 ? 6.610 9.309 -11.809 1.00 91.81 176 HIS A CA 1
ATOM 1344 C C . HIS A 1 176 ? 7.745 9.480 -12.826 1.00 91.81 176 HIS A C 1
ATOM 1346 O O . HIS A 1 176 ? 8.409 10.514 -12.820 1.00 91.81 176 HIS A O 1
ATOM 1352 N N . PHE A 1 177 ? 7.990 8.482 -13.677 1.00 91.38 177 PHE A N 1
ATOM 1353 C CA . PHE A 1 177 ? 9.216 8.351 -14.458 1.00 91.38 177 PHE A CA 1
ATOM 1354 C C . PHE A 1 177 ? 8.924 8.016 -15.919 1.00 91.38 177 PHE A C 1
ATOM 1356 O O . PHE A 1 177 ? 8.399 6.954 -16.243 1.00 91.38 177 PHE A O 1
ATOM 1363 N N . PHE A 1 178 ? 9.364 8.881 -16.829 1.00 92.62 178 PHE A N 1
ATOM 1364 C CA . PHE A 1 178 ? 9.404 8.526 -18.243 1.00 92.62 178 PHE A CA 1
ATOM 1365 C C . PHE A 1 178 ? 10.502 7.489 -18.510 1.00 92.62 178 PHE A C 1
ATOM 1367 O O . PHE A 1 178 ? 11.561 7.531 -17.891 1.00 92.62 178 PHE A O 1
ATOM 1374 N N . PHE A 1 179 ? 10.256 6.590 -19.469 1.00 94.31 179 PHE A N 1
ATOM 1375 C CA . PHE A 1 179 ? 11.215 5.556 -19.904 1.00 94.31 179 PHE A CA 1
ATOM 1376 C C . PHE A 1 179 ? 11.691 4.613 -18.790 1.00 94.31 179 PHE A C 1
ATOM 1378 O O . PHE A 1 179 ? 12.805 4.094 -18.834 1.00 94.31 179 PHE A O 1
ATOM 1385 N N . ASP A 1 180 ? 10.833 4.380 -17.803 1.00 94.00 180 ASP A N 1
ATOM 1386 C CA . ASP A 1 180 ? 11.038 3.359 -16.794 1.00 94.00 180 ASP A CA 1
ATOM 1387 C C . ASP A 1 180 ? 10.876 1.935 -17.349 1.00 94.00 180 ASP A C 1
ATOM 1389 O O . ASP A 1 180 ? 10.020 1.683 -18.201 1.00 94.00 180 ASP A O 1
ATOM 1393 N N . GLU A 1 181 ? 11.693 1.008 -16.854 1.00 93.75 181 GLU A N 1
ATOM 1394 C CA . GLU A 1 181 ? 11.584 -0.428 -17.109 1.00 93.75 181 GLU A CA 1
ATOM 1395 C C . GLU A 1 181 ? 11.934 -1.210 -15.821 1.00 93.75 181 GLU A C 1
ATOM 1397 O O . GLU A 1 181 ? 13.028 -1.023 -15.270 1.00 93.75 181 GLU A O 1
ATOM 1402 N N . PRO A 1 182 ? 11.039 -2.086 -15.321 1.00 94.19 182 PRO A N 1
ATOM 1403 C CA . PRO A 1 182 ? 9.653 -2.276 -15.768 1.00 94.19 182 PRO A CA 1
ATOM 1404 C C . PRO A 1 182 ? 8.786 -1.031 -15.517 1.00 94.19 182 PRO A C 1
ATOM 1406 O O . PRO A 1 182 ? 9.162 -0.151 -14.743 1.00 94.19 182 PRO A O 1
ATOM 1409 N N . LYS A 1 183 ? 7.603 -0.973 -16.143 1.00 95.38 183 LYS A N 1
ATOM 1410 C CA . LYS A 1 183 ? 6.626 0.097 -15.897 1.00 95.38 183 LYS A CA 1
ATOM 1411 C C . LYS A 1 183 ? 6.105 0.061 -14.468 1.00 95.38 183 LYS A C 1
ATOM 1413 O O . LYS A 1 183 ? 5.511 -0.935 -14.047 1.00 95.38 183 LYS A O 1
ATOM 1418 N N . VAL A 1 184 ? 6.288 1.174 -13.763 1.00 95.19 184 VAL A N 1
ATOM 1419 C CA . VAL A 1 184 ? 5.847 1.368 -12.383 1.00 95.19 184 VAL A CA 1
ATOM 1420 C C . VAL A 1 184 ? 4.730 2.403 -12.326 1.00 95.19 184 VAL A C 1
ATOM 1422 O O . VAL A 1 184 ? 4.795 3.467 -12.935 1.00 95.19 184 VAL A O 1
ATOM 1425 N N . TYR A 1 185 ? 3.707 2.114 -11.540 1.00 97.19 185 TYR A N 1
ATOM 1426 C CA . TYR A 1 185 ? 2.579 2.990 -11.283 1.00 97.19 185 TYR A CA 1
ATOM 1427 C C . TYR A 1 185 ? 2.420 3.232 -9.786 1.00 97.19 185 TYR A C 1
ATOM 1429 O O . TYR A 1 185 ? 2.766 2.397 -8.955 1.00 97.19 185 TYR A O 1
ATOM 1437 N N . PHE A 1 186 ? 1.866 4.389 -9.457 1.00 96.94 186 PHE A N 1
ATOM 1438 C CA . PHE A 1 186 ? 1.590 4.848 -8.108 1.00 96.94 186 PHE A CA 1
ATOM 1439 C C . PHE A 1 186 ? 0.089 5.019 -7.986 1.00 96.94 186 PHE A C 1
ATOM 1441 O O . PHE A 1 186 ? -0.506 5.883 -8.636 1.00 96.94 186 PHE A O 1
ATOM 1448 N N . MET A 1 187 ? -0.519 4.157 -7.182 1.00 98.38 187 MET A N 1
ATOM 1449 C CA . MET A 1 187 ? -1.947 4.173 -6.917 1.00 98.38 187 MET A CA 1
ATOM 1450 C C . MET A 1 187 ? -2.193 4.827 -5.568 1.00 98.38 187 MET A C 1
ATOM 1452 O O . MET A 1 187 ? -1.840 4.254 -4.539 1.00 98.38 187 MET A O 1
ATOM 1456 N N . HIS A 1 188 ? -2.797 6.012 -5.575 1.00 98.12 188 HIS A N 1
ATOM 1457 C CA . HIS A 1 188 ? -3.212 6.687 -4.351 1.00 98.12 188 HIS A CA 1
ATOM 1458 C C . HIS A 1 188 ? -4.502 6.066 -3.846 1.00 98.12 188 HIS A C 1
ATOM 1460 O O . HIS A 1 188 ? -5.463 5.911 -4.605 1.00 98.12 188 HIS A O 1
ATOM 1466 N N . ILE A 1 189 ? -4.502 5.726 -2.563 1.00 97.25 189 ILE A N 1
ATOM 1467 C CA . ILE A 1 189 ? -5.631 5.120 -1.873 1.00 97.25 189 ILE A CA 1
ATOM 1468 C C . ILE A 1 189 ? -6.048 5.957 -0.668 1.00 97.25 189 ILE A C 1
ATOM 1470 O O . ILE A 1 189 ? -5.220 6.601 -0.014 1.00 97.25 189 ILE A O 1
ATOM 1474 N N . GLY A 1 190 ? -7.341 5.931 -0.373 1.00 96.81 190 GLY A N 1
ATOM 1475 C CA . GLY A 1 190 ? -7.934 6.562 0.800 1.00 96.81 190 GLY A CA 1
ATOM 1476 C C . GLY A 1 190 ? -9.048 5.703 1.384 1.00 96.81 190 GLY A C 1
ATOM 1477 O O . GLY A 1 190 ? -9.583 4.834 0.704 1.00 96.81 190 GLY A O 1
ATOM 1478 N N . GLY A 1 191 ? -9.402 5.929 2.642 1.00 95.12 191 GLY A N 1
ATOM 1479 C CA . GLY A 1 191 ? -10.571 5.296 3.240 1.00 95.12 191 GLY A CA 1
ATOM 1480 C C . GLY A 1 191 ? -10.751 5.659 4.705 1.00 95.12 191 GLY A C 1
ATOM 1481 O O . GLY A 1 191 ? -9.829 6.153 5.357 1.00 95.12 191 GLY A O 1
ATOM 1482 N N . GLU A 1 192 ? -11.943 5.387 5.222 1.00 93.31 192 GLU A N 1
ATOM 1483 C CA . GLU A 1 192 ? -12.289 5.529 6.634 1.00 93.31 192 GLU A CA 1
ATOM 1484 C C . GLU A 1 192 ? -12.984 4.249 7.118 1.00 93.31 192 GLU A C 1
ATOM 1486 O O . GLU A 1 192 ? -13.774 3.654 6.386 1.00 93.31 192 GLU A O 1
ATOM 1491 N N . GLY A 1 193 ? -12.689 3.808 8.341 1.00 89.50 193 GLY A N 1
ATOM 1492 C CA . GLY A 1 193 ? -13.305 2.617 8.930 1.00 89.50 193 GLY A CA 1
ATOM 1493 C C . GLY A 1 193 ? -13.191 2.586 10.451 1.00 89.50 193 GLY A C 1
ATOM 1494 O O . GLY A 1 193 ? -12.361 3.284 11.023 1.00 89.50 193 GLY A O 1
ATOM 1495 N N . GLU A 1 194 ? -14.032 1.794 11.112 1.00 85.50 194 GLU A N 1
ATOM 1496 C CA . GLU A 1 194 ? -14.047 1.678 12.577 1.00 85.50 194 GLU A CA 1
ATOM 1497 C C . GLU A 1 194 ? -12.765 1.025 13.129 1.00 85.50 194 GLU A C 1
ATOM 1499 O O . GLU A 1 194 ? -12.163 0.160 12.493 1.00 85.50 194 GLU A O 1
ATOM 1504 N N . THR A 1 195 ? -12.347 1.436 14.331 1.00 75.12 195 THR A N 1
ATOM 1505 C CA . THR A 1 195 ? -11.149 0.918 15.023 1.00 75.12 195 THR A CA 1
ATOM 1506 C C . THR A 1 195 ? -11.435 -0.212 16.023 1.00 75.12 195 THR A C 1
ATOM 1508 O O . THR A 1 195 ? -10.544 -0.562 16.796 1.00 75.12 195 THR A O 1
ATOM 1511 N N . SER A 1 196 ? -12.678 -0.698 16.092 1.00 62.97 196 SER A N 1
ATOM 1512 C CA . SER A 1 196 ? -13.212 -1.609 17.121 1.00 62.97 196 SER A CA 1
ATOM 1513 C C . SER A 1 196 ? -13.055 -3.099 16.811 1.00 62.97 196 SER A C 1
ATOM 1515 O O . SER A 1 196 ? -13.010 -3.497 15.626 1.00 62.97 196 SER A O 1
#

Radius of gyration: 31.36 Å; chains: 1; bounding box: 48×44×98 Å

Sequence (196 aa):
GMQTPGFLKTVSSSKRCLSRFVRKADLIQFLQHVFQRSARALVHLVRLTPEIFMLKALRHSLAVSIAIVMCAFGFSSAQDNSLDPQLIESVTGLKVVHADKKNVFKISKPRDDVKFIVDGVSMPPFMGLTSTAMFVKGHGTNAMVMGDTVLLQDEVNPVMSIALESGLEVTALHNHFFFDEPKVYFMHIGGEGETS

Foldseek 3Di:
DDDDDDDPDPPPPPPPPPPPPDDPPVPVVVVVVVPPPPDPDDDDDDDDDPPVVVVVVVVVVVVVVVVVVVVVPPPPPPPPLQADQVVVCVVVVFHWDQPDPQSKTKGKDFPQVDFKDAPNRTDGRVVPRMWMKIWHDDPDQKIKIKIKHKDFPVRVVVVCVVCVVVAKDFPDKDADGDRMPRGIIITIIIHMDGND

pLDDT: mean 72.64, std 23.56, range [31.66, 98.38]

Secondary structure (DSSP, 8-state):
------SSSSSSSSTTS-S----TTHHHHHHHHHSSS------------THHHHHHHHHHHHHHHHHHHHHHS-----------HHHHHHHH-S--EEEETTTEEEEEEE-TT--EEETTEEE-GGGT-EEEEEEEE-STTEEEEEEEEEEETTTHHHHHHHHHHTT-EEEEEE-S-TTEES-EEEEEEEEEEE--